Protein AF-A0A416V411-F1 (afdb_monomer_lite)

Foldseek 3Di:
DDPVVVVVVVVVVVVVVVVVVVVVVVVVVVVVVVVVVVVVVVVVVVVVVVVVVVVVVVVVVVVVVVVVVVVVVVVVVVVVVVVVVVLVVVLVVLLVQQLVLLVVCVVPVDPPPPSNLVSLVVNLVSLVVVCVPCVVPPLSVLSNVLNVVLVVLVVVPPDDDVSVVVNVVSSVSNNVSSVVVVVVVDDPPPPPPDDD

pLDDT: mean 85.29, std 14.67, range [40.41, 98.38]

Secondary structure (DSSP, 8-state):
--HHHHHHHHHHHHHHHHHHHHHHHHHHHHHHHHHHHHHHHHHHHHHHHHHHHHHHHHHHHHHHHHHHHHHHHHHHHHHHHHHHHHHHHHHHHHHHHHHHHHHHHTTS--TT-HHHHHHHHHHHHHHHHTHHHHTTSHHHHHHHHHHHHHHHHHHTTTS-HHHHHHHHHHHHHHHHHHHHHHHHHS----------

Radius of gyration: 48.82 Å; chains: 1; bounding box: 97×56×140 Å

Structure (mmCIF, N/CA/C/O backbone):
data_AF-A0A416V411-F1
#
_entry.id   AF-A0A416V411-F1
#
loop_
_atom_site.group_PDB
_atom_site.id
_atom_site.type_symbol
_atom_site.label_atom_id
_atom_site.label_alt_id
_atom_site.label_comp_id
_atom_site.label_asym_id
_atom_site.label_entity_id
_atom_site.label_seq_id
_atom_site.pdbx_PDB_ins_code
_atom_site.Cartn_x
_atom_site.Cartn_y
_atom_site.Cartn_z
_atom_site.occupancy
_atom_site.B_iso_or_equiv
_atom_site.auth_seq_id
_atom_site.auth_comp_id
_atom_site.auth_asym_id
_atom_site.auth_atom_id
_atom_site.pdbx_PDB_model_num
ATOM 1 N N . MET A 1 1 ? -63.549 -12.019 96.318 1.00 60.78 1 MET A N 1
ATOM 2 C CA . MET A 1 1 ? -63.082 -11.726 94.948 1.00 60.78 1 MET A CA 1
ATOM 3 C C . MET A 1 1 ? -63.704 -12.776 94.054 1.00 60.78 1 MET A C 1
ATOM 5 O O . MET A 1 1 ? -63.463 -13.953 94.299 1.00 60.78 1 MET A O 1
ATOM 9 N N . ASP A 1 2 ? -64.561 -12.372 93.119 1.00 81.19 2 ASP A N 1
ATOM 10 C CA . ASP A 1 2 ? -65.291 -13.309 92.263 1.00 81.19 2 ASP A CA 1
ATOM 11 C C . ASP A 1 2 ? -64.333 -13.990 91.281 1.00 81.19 2 ASP A C 1
ATOM 13 O O . ASP A 1 2 ? -63.505 -13.342 90.636 1.00 81.19 2 ASP A O 1
ATOM 17 N N . THR A 1 3 ? -64.430 -15.312 91.169 1.00 81.56 3 THR A N 1
ATOM 18 C CA . THR A 1 3 ? -63.568 -16.153 90.320 1.00 81.56 3 THR A CA 1
ATOM 19 C C . THR A 1 3 ? -63.603 -15.740 88.844 1.00 81.56 3 THR A C 1
ATOM 21 O O . THR A 1 3 ? -62.602 -15.858 88.141 1.00 81.56 3 THR A O 1
ATOM 24 N N . THR A 1 4 ? -64.722 -15.180 88.385 1.00 87.62 4 THR A N 1
ATOM 25 C CA . THR A 1 4 ? -64.918 -14.647 87.029 1.00 87.62 4 THR A CA 1
ATOM 26 C C . THR A 1 4 ? -64.076 -13.400 86.746 1.00 87.62 4 THR A C 1
ATOM 28 O O . THR A 1 4 ? -63.530 -13.264 85.651 1.00 87.62 4 THR A O 1
ATOM 31 N N . LEU A 1 5 ? -63.914 -12.514 87.734 1.00 87.88 5 LEU A N 1
ATOM 32 C CA . LEU A 1 5 ? -63.126 -11.281 87.624 1.00 87.88 5 LEU A CA 1
ATOM 33 C C . LEU A 1 5 ? -61.618 -11.581 87.631 1.00 87.88 5 LEU A C 1
ATOM 35 O O . LEU A 1 5 ? -60.836 -10.924 86.953 1.00 87.88 5 LEU A O 1
ATOM 39 N N . PHE A 1 6 ? -61.205 -12.630 88.345 1.00 87.25 6 PHE A N 1
ATOM 40 C CA . PHE A 1 6 ? -59.826 -13.118 88.302 1.00 87.25 6 PHE A CA 1
ATOM 41 C C . PHE A 1 6 ? -59.454 -13.708 86.930 1.00 87.25 6 PHE A C 1
ATOM 43 O O . PHE A 1 6 ? -58.407 -13.374 86.374 1.00 87.25 6 PHE A O 1
ATOM 50 N N . LEU A 1 7 ? -60.325 -14.545 86.348 1.00 88.62 7 LEU A N 1
ATOM 51 C CA . LEU A 1 7 ? -60.099 -15.131 85.020 1.00 88.62 7 LEU A CA 1
ATOM 52 C C . LEU A 1 7 ? -60.038 -14.077 83.904 1.00 88.62 7 LEU A C 1
ATOM 54 O O . LEU A 1 7 ? -59.232 -14.209 82.979 1.00 88.62 7 LEU A O 1
ATOM 58 N N . SER A 1 8 ? -60.863 -13.028 83.973 1.00 89.25 8 SER A N 1
ATOM 59 C CA . SER A 1 8 ? -60.863 -11.966 82.961 1.00 89.25 8 SER A CA 1
ATOM 60 C C . SER A 1 8 ? -59.558 -11.163 82.964 1.00 89.25 8 SER A C 1
ATOM 62 O O . SER A 1 8 ? -59.001 -10.918 81.894 1.00 89.25 8 SER A O 1
ATOM 64 N N . ILE A 1 9 ? -59.001 -10.841 84.138 1.00 90.75 9 ILE A N 1
ATOM 65 C CA . ILE A 1 9 ? -57.706 -10.147 84.260 1.00 90.75 9 ILE A CA 1
ATOM 66 C C . ILE A 1 9 ? -56.569 -10.975 83.648 1.00 90.75 9 ILE A C 1
ATOM 68 O O . ILE A 1 9 ? -55.752 -10.437 82.900 1.00 90.75 9 ILE A O 1
ATOM 72 N N . ILE A 1 10 ? -56.531 -12.286 83.909 1.00 91.19 10 ILE A N 1
ATOM 73 C CA . ILE A 1 10 ? -55.518 -13.185 83.330 1.00 91.19 10 ILE A CA 1
ATOM 74 C C . ILE A 1 10 ? -55.657 -13.248 81.808 1.00 91.19 10 ILE A C 1
ATOM 76 O O . ILE A 1 10 ? -54.662 -13.166 81.091 1.00 91.19 10 ILE A O 1
ATOM 80 N N . THR A 1 11 ? -56.887 -13.341 81.304 1.00 92.62 11 THR A N 1
ATOM 81 C CA . THR A 1 11 ? -57.154 -13.395 79.860 1.00 92.62 11 THR A CA 1
ATOM 82 C C . THR A 1 11 ? -56.683 -12.113 79.168 1.00 92.62 11 THR A C 1
ATOM 84 O O . THR A 1 11 ? -56.034 -12.173 78.122 1.00 92.62 11 THR A O 1
ATOM 87 N N . ILE A 1 12 ? -56.926 -10.952 79.785 1.00 92.31 12 ILE A N 1
ATOM 88 C CA . ILE A 1 12 ? -56.441 -9.659 79.290 1.00 92.31 12 ILE A CA 1
ATOM 89 C C . ILE A 1 12 ? -54.909 -9.610 79.320 1.00 92.31 12 ILE A C 1
ATOM 91 O O . ILE A 1 12 ? -54.306 -9.259 78.306 1.00 92.31 12 ILE A O 1
ATOM 95 N N . ALA A 1 13 ? -54.269 -10.019 80.419 1.00 92.69 13 ALA A N 1
ATOM 96 C CA . ALA A 1 13 ? -52.809 -10.049 80.521 1.00 92.69 13 ALA A CA 1
ATOM 97 C C . ALA A 1 13 ? -52.174 -10.924 79.425 1.00 92.69 13 ALA A C 1
ATOM 99 O O . ALA A 1 13 ? -51.280 -10.464 78.718 1.00 92.69 13 ALA A O 1
ATOM 100 N N . VAL A 1 14 ? -52.695 -12.137 79.208 1.00 93.38 14 VAL A N 1
ATOM 101 C CA . VAL A 1 14 ? -52.226 -13.050 78.150 1.00 93.38 14 VAL A CA 1
ATOM 102 C C . VAL A 1 14 ? -52.442 -12.453 76.758 1.00 93.38 14 VAL A C 1
ATOM 104 O O . VAL A 1 14 ? -51.552 -12.527 75.910 1.00 93.38 14 VAL A O 1
ATOM 107 N N . SER A 1 15 ? -53.596 -11.822 76.513 1.00 92.62 15 SER A N 1
ATOM 108 C CA . SER A 1 15 ? -53.891 -11.189 75.222 1.00 92.62 15 SER A CA 1
ATOM 109 C C . SER A 1 15 ? -52.949 -10.019 74.910 1.00 92.62 15 SER A C 1
ATOM 111 O O . SER A 1 15 ? -52.439 -9.931 73.793 1.00 92.62 15 SER A O 1
ATOM 113 N N . LEU A 1 16 ? -52.628 -9.184 75.905 1.00 93.50 16 LEU A N 1
ATOM 114 C CA . LEU A 1 16 ? -51.654 -8.099 75.777 1.00 93.50 16 LEU A CA 1
ATOM 115 C C . LEU A 1 16 ? -50.246 -8.639 75.518 1.00 93.50 16 LEU A C 1
ATOM 117 O O . LEU A 1 16 ? -49.577 -8.167 74.599 1.00 93.50 16 LEU A O 1
ATOM 121 N N . THR A 1 17 ? -49.801 -9.655 76.264 1.00 94.12 17 THR A N 1
ATOM 122 C CA . THR A 1 17 ? -48.491 -10.285 76.035 1.00 94.12 17 THR A CA 1
ATOM 123 C C . THR A 1 17 ? -48.386 -10.861 74.621 1.00 94.12 17 THR A C 1
ATOM 125 O O . THR A 1 17 ? -47.395 -10.604 73.935 1.00 94.12 17 THR A O 1
ATOM 128 N N . ASN A 1 18 ? -49.420 -11.557 74.139 1.00 93.25 18 ASN A N 1
ATOM 129 C CA . ASN A 1 18 ? -49.463 -12.073 72.767 1.00 93.25 18 ASN A CA 1
ATOM 130 C C . ASN A 1 18 ? -49.448 -10.951 71.721 1.00 93.25 18 ASN A C 1
ATOM 132 O O . ASN A 1 18 ? -48.744 -11.062 70.718 1.00 93.25 18 ASN A O 1
ATOM 136 N N . PHE A 1 19 ? -50.178 -9.858 71.953 1.00 94.38 19 PHE A N 1
ATOM 137 C CA . PHE A 1 19 ? -50.193 -8.709 71.049 1.00 94.38 19 PHE A CA 1
ATOM 138 C C . PHE A 1 19 ? -48.808 -8.062 70.920 1.00 94.38 19 PHE A C 1
ATOM 140 O O . PHE A 1 19 ? -48.313 -7.882 69.805 1.00 94.38 19 PHE A O 1
ATOM 147 N N . PHE A 1 20 ? -48.142 -7.769 72.042 1.00 93.88 20 PHE A N 1
ATOM 148 C CA . PHE A 1 20 ? -46.792 -7.195 72.026 1.00 93.88 20 PHE A CA 1
ATOM 149 C C . PHE A 1 20 ? -45.769 -8.138 71.389 1.00 93.88 20 PHE A C 1
ATOM 151 O O . PHE A 1 20 ? -44.901 -7.686 70.639 1.00 93.88 20 PHE A O 1
ATOM 158 N N . PHE A 1 21 ? -45.891 -9.445 71.628 1.00 93.69 21 PHE A N 1
ATOM 159 C CA . PHE A 1 21 ? -45.017 -10.443 71.018 1.00 93.69 21 PHE A CA 1
ATOM 160 C C . PHE A 1 21 ? -45.177 -10.495 69.491 1.00 93.69 21 PHE A C 1
ATOM 162 O O . PHE A 1 21 ? -44.185 -10.433 68.760 1.00 93.69 21 PHE A O 1
ATOM 169 N N . LEU A 1 22 ? -46.415 -10.521 68.988 1.00 94.25 22 LEU A N 1
ATOM 170 C CA . LEU A 1 22 ? -46.699 -10.490 67.549 1.00 94.25 22 LEU A CA 1
ATOM 171 C C . LEU A 1 22 ? -46.239 -9.180 66.900 1.00 94.25 22 LEU A C 1
ATOM 173 O O . LEU A 1 22 ? -45.648 -9.206 65.819 1.00 94.25 22 LEU A O 1
ATOM 177 N N . PHE A 1 23 ? -46.448 -8.044 67.568 1.00 93.19 23 PHE A N 1
ATOM 178 C CA . PHE A 1 23 ? -45.990 -6.743 67.081 1.00 93.19 23 PHE A CA 1
ATOM 179 C C . PHE A 1 23 ? -44.460 -6.680 66.967 1.00 93.19 23 PHE A C 1
ATOM 181 O O . PHE A 1 23 ? -43.927 -6.210 65.958 1.00 93.19 23 PHE A O 1
ATOM 188 N N . TYR A 1 24 ? -43.743 -7.212 67.961 1.00 93.94 24 TYR A N 1
ATOM 189 C CA . TYR A 1 24 ? -42.285 -7.309 67.930 1.00 93.94 24 TYR A CA 1
ATOM 190 C C . TYR A 1 24 ? -41.791 -8.187 66.769 1.00 93.94 24 TYR A C 1
ATOM 192 O O . TYR A 1 24 ? -40.894 -7.780 66.025 1.00 93.94 24 TYR A O 1
ATOM 200 N N . ILE A 1 25 ? -42.410 -9.356 66.556 1.00 93.94 25 ILE A N 1
ATOM 201 C CA . ILE A 1 25 ? -42.081 -10.240 65.426 1.00 93.94 25 ILE A CA 1
ATOM 202 C C . ILE A 1 25 ? -42.334 -9.536 64.090 1.00 93.94 25 ILE A C 1
ATOM 204 O O . ILE A 1 25 ? -41.476 -9.587 63.207 1.00 93.94 25 ILE A O 1
ATOM 208 N N . ALA A 1 26 ? -43.467 -8.846 63.941 1.00 93.12 26 ALA A N 1
ATOM 209 C CA . ALA A 1 26 ? -43.805 -8.122 62.717 1.00 93.12 26 ALA A CA 1
ATOM 210 C C . ALA A 1 26 ? -42.772 -7.028 62.397 1.00 93.12 26 ALA A C 1
ATOM 212 O O . ALA A 1 26 ? -42.298 -6.935 61.262 1.00 93.12 26 ALA A O 1
ATOM 213 N N . LYS A 1 27 ? -42.352 -6.248 63.403 1.00 93.75 27 LYS A N 1
ATOM 214 C CA . LYS A 1 27 ? -41.303 -5.226 63.247 1.00 93.75 27 LYS A CA 1
ATOM 215 C C . LYS A 1 27 ? -39.953 -5.833 62.878 1.00 93.75 27 LYS A C 1
ATOM 217 O O . 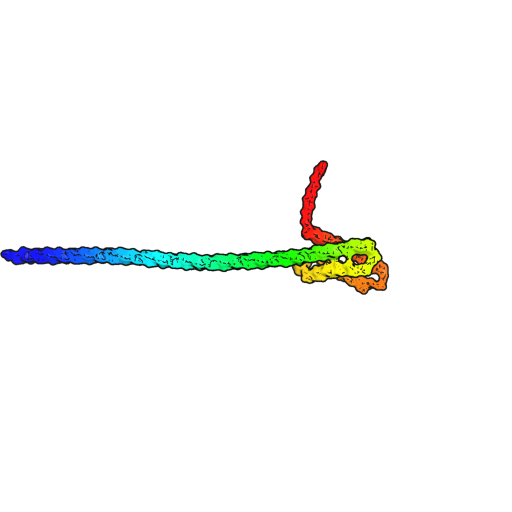LYS A 1 27 ? -39.297 -5.341 61.961 1.00 93.75 27 LYS A O 1
ATOM 222 N N . LYS A 1 28 ? -39.556 -6.927 63.536 1.00 93.94 28 LYS A N 1
ATOM 223 C CA . LYS A 1 28 ? -38.307 -7.635 63.222 1.00 93.94 28 LYS A CA 1
ATOM 224 C C . LYS A 1 28 ? -38.321 -8.197 61.799 1.00 93.94 28 LYS A C 1
ATOM 226 O O . LYS A 1 28 ? -37.325 -8.063 61.095 1.00 93.94 28 LYS A O 1
ATOM 231 N N . LYS A 1 29 ? -39.445 -8.774 61.358 1.00 93.19 29 LYS A N 1
ATOM 232 C CA . LYS A 1 29 ? -39.615 -9.283 59.990 1.00 93.19 29 LYS A CA 1
ATOM 233 C C . LYS A 1 29 ? -39.457 -8.167 58.955 1.00 93.19 29 LYS A C 1
ATOM 235 O O . LYS A 1 29 ? -38.670 -8.329 58.031 1.00 93.19 2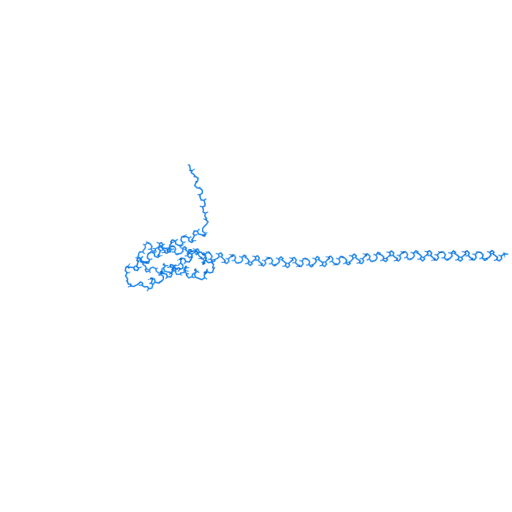9 LYS A O 1
ATOM 240 N N . SER A 1 30 ? -40.136 -7.034 59.150 1.00 94.00 30 SER A N 1
ATOM 241 C CA . SER A 1 30 ? -40.038 -5.875 58.250 1.00 94.00 30 SER A CA 1
ATOM 242 C C . SER A 1 30 ? -38.604 -5.356 58.126 1.00 94.00 30 SER A C 1
ATOM 244 O O . SER A 1 30 ? -38.142 -5.095 57.022 1.00 94.00 30 SER A O 1
ATOM 246 N N . TYR A 1 31 ? -37.879 -5.249 59.244 1.00 94.19 31 TYR A N 1
ATOM 247 C CA . TYR A 1 31 ? -36.486 -4.799 59.236 1.00 94.19 31 TYR A CA 1
ATOM 248 C C . TYR A 1 31 ? -35.558 -5.775 58.500 1.00 94.19 31 TYR A C 1
ATOM 250 O O . TYR A 1 31 ? -34.704 -5.353 57.725 1.00 94.19 31 TYR A O 1
ATOM 258 N N . VAL A 1 32 ? -35.718 -7.085 58.728 1.00 94.69 32 VAL A N 1
ATOM 259 C CA . VAL A 1 32 ? -34.920 -8.110 58.035 1.00 94.69 32 VAL A CA 1
ATOM 260 C C . VAL A 1 32 ? -35.205 -8.101 56.534 1.00 94.69 32 VAL A C 1
ATOM 262 O O . VAL A 1 32 ? -34.270 -8.219 55.748 1.00 94.69 32 VAL A O 1
ATOM 265 N N . GLU A 1 33 ? -36.463 -7.916 56.131 1.00 95.50 33 GLU A N 1
ATOM 266 C CA . GLU A 1 33 ? -36.846 -7.819 54.720 1.00 95.50 33 GLU A CA 1
ATOM 267 C C . GLU A 1 33 ? -36.222 -6.592 54.041 1.00 95.50 33 GLU A C 1
ATOM 269 O O . GLU A 1 33 ? -35.619 -6.715 52.978 1.00 95.50 33 GLU A O 1
ATOM 274 N N . GLU A 1 34 ? -36.311 -5.416 54.665 1.00 95.19 34 GLU A N 1
ATOM 275 C CA . GLU A 1 34 ? -35.725 -4.181 54.134 1.00 95.19 34 GLU A CA 1
ATOM 276 C C . GLU A 1 34 ? -34.192 -4.249 54.086 1.00 95.19 34 GLU A C 1
ATOM 278 O O . GLU A 1 34 ? -33.577 -3.884 53.084 1.00 95.19 34 GLU A O 1
ATOM 283 N N . LYS A 1 35 ? -33.564 -4.811 55.125 1.00 94.88 35 LYS A N 1
ATOM 284 C CA . LYS A 1 35 ? -32.120 -5.073 55.140 1.00 94.88 35 LYS A CA 1
ATOM 285 C C . LYS A 1 35 ? -31.708 -6.043 54.030 1.00 94.88 35 LYS A C 1
ATOM 287 O O . LYS A 1 35 ? -30.683 -5.814 53.396 1.00 94.88 35 LYS A O 1
ATOM 292 N N . GLY A 1 36 ? -32.495 -7.094 53.791 1.00 94.81 36 GLY A N 1
ATOM 293 C CA . GLY A 1 36 ? -32.264 -8.051 52.707 1.00 94.81 36 GLY A CA 1
ATOM 294 C C . GLY A 1 36 ? -32.342 -7.394 51.330 1.00 94.81 36 GLY A C 1
ATOM 295 O O . GLY A 1 36 ? -31.444 -7.588 50.519 1.00 94.81 36 GLY A O 1
ATOM 296 N N . LYS A 1 37 ? -33.354 -6.546 51.096 1.00 95.75 37 LYS A N 1
ATOM 297 C CA . LYS A 1 37 ? -33.490 -5.769 49.851 1.00 95.75 37 LYS A CA 1
ATOM 298 C C . LYS A 1 37 ? -32.296 -4.843 49.626 1.00 95.75 37 LYS A C 1
ATOM 300 O O . LYS A 1 37 ? -31.730 -4.841 48.544 1.00 95.75 37 LYS A O 1
ATOM 305 N N . ASN A 1 38 ? -31.879 -4.097 50.648 1.00 95.81 38 ASN A N 1
ATOM 306 C CA . ASN A 1 38 ? -30.739 -3.183 50.533 1.00 95.81 38 ASN A CA 1
ATOM 307 C C . ASN A 1 38 ? -29.417 -3.917 50.279 1.00 95.81 38 ASN A C 1
ATOM 309 O O . ASN A 1 38 ? -28.560 -3.396 49.568 1.00 95.81 38 ASN A O 1
ATOM 313 N N . LEU A 1 39 ? -29.249 -5.112 50.856 1.00 96.31 39 LEU A N 1
ATOM 314 C CA . LEU A 1 39 ? -28.075 -5.941 50.607 1.00 96.31 39 LEU A CA 1
ATOM 315 C C . LEU A 1 39 ? -28.055 -6.450 49.162 1.00 96.31 39 LEU A C 1
ATOM 317 O O . LEU A 1 39 ? -27.057 -6.235 48.485 1.00 96.31 39 LEU A O 1
ATOM 321 N N . ALA A 1 40 ? -29.170 -7.010 48.679 1.00 94.56 40 ALA A N 1
ATOM 322 C CA . ALA A 1 40 ?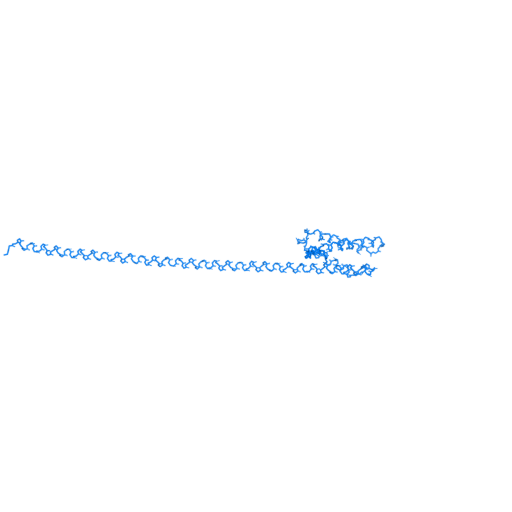 -29.298 -7.469 47.296 1.00 94.56 40 ALA A CA 1
ATOM 323 C C . ALA A 1 40 ? -29.030 -6.335 46.292 1.00 94.56 40 ALA A C 1
ATOM 325 O O . ALA A 1 40 ? -28.221 -6.491 45.389 1.00 94.56 40 ALA A O 1
ATOM 326 N N . THR A 1 41 ? -29.602 -5.145 46.513 1.00 95.69 41 THR A N 1
ATOM 327 C CA . THR A 1 41 ? -29.331 -3.971 45.665 1.00 95.69 41 THR A CA 1
ATOM 328 C C . THR A 1 41 ? -27.851 -3.581 45.662 1.00 95.69 41 THR A C 1
ATOM 330 O O . THR A 1 41 ? -27.324 -3.158 44.637 1.00 95.69 41 THR A O 1
ATOM 333 N N . LYS A 1 42 ? -27.163 -3.681 46.807 1.00 96.62 42 LYS A N 1
ATOM 334 C CA . LYS A 1 42 ? -25.734 -3.357 46.891 1.00 96.62 42 LYS A CA 1
ATOM 335 C C . LYS A 1 42 ? -24.889 -4.362 46.104 1.00 96.62 42 LYS A C 1
ATOM 337 O O . LYS A 1 42 ? -23.979 -3.935 45.401 1.00 96.62 42 LYS A O 1
ATOM 342 N N . GLU A 1 43 ? -25.206 -5.649 46.219 1.00 96.06 43 GLU A N 1
ATOM 343 C CA . GLU A 1 43 ? -24.564 -6.726 45.457 1.00 96.06 43 GLU A CA 1
ATOM 344 C C . GLU A 1 43 ? -24.810 -6.548 43.949 1.00 96.06 43 GLU A C 1
ATOM 346 O O . GLU A 1 43 ? -23.857 -6.550 43.176 1.00 96.06 43 GLU A O 1
ATOM 351 N N . ASP A 1 44 ? -26.045 -6.243 43.535 1.00 97.62 44 ASP A N 1
ATOM 352 C CA . ASP A 1 44 ? -26.380 -5.961 42.131 1.00 97.62 44 ASP A CA 1
ATOM 353 C C . ASP A 1 44 ? -25.574 -4.777 41.567 1.00 97.62 44 ASP A C 1
ATOM 355 O O . ASP A 1 44 ? -25.077 -4.829 40.440 1.00 97.62 44 ASP A O 1
ATOM 359 N N . ILE A 1 45 ? -25.422 -3.692 42.338 1.00 97.31 45 ILE A N 1
ATOM 360 C CA . ILE A 1 45 ? -24.626 -2.523 41.930 1.00 97.31 45 ILE A CA 1
ATOM 361 C C . ILE A 1 45 ? -23.150 -2.895 41.775 1.00 97.31 45 ILE A C 1
ATOM 363 O O . ILE A 1 45 ? -22.504 -2.449 40.822 1.00 97.31 45 ILE A O 1
ATOM 367 N N . GLU A 1 46 ? -22.605 -3.684 42.699 1.00 97.38 46 GLU A N 1
ATOM 368 C CA . GLU A 1 46 ? -21.221 -4.149 42.636 1.00 97.38 46 GLU A CA 1
ATOM 369 C C . GLU A 1 46 ? -20.993 -5.018 41.392 1.00 97.38 46 GLU A C 1
ATOM 371 O O . GLU A 1 46 ? -20.093 -4.725 40.601 1.00 97.38 46 GLU A O 1
ATOM 376 N N . ASP A 1 47 ? -21.871 -5.989 41.146 1.00 97.50 47 ASP A N 1
ATOM 377 C CA . ASP A 1 47 ? -21.830 -6.871 39.977 1.00 97.50 47 ASP A CA 1
ATOM 378 C C . ASP A 1 47 ? -21.925 -6.097 38.658 1.00 97.50 47 ASP A C 1
ATOM 380 O O . ASP A 1 47 ? -21.168 -6.346 37.712 1.00 97.50 47 ASP A O 1
ATOM 384 N N . ILE A 1 48 ? -22.853 -5.139 38.565 1.00 97.62 48 ILE A N 1
ATOM 385 C CA . ILE A 1 48 ? -22.995 -4.278 37.384 1.00 97.62 48 ILE A CA 1
ATOM 386 C C . ILE A 1 48 ? -21.725 -3.449 37.180 1.00 97.62 48 ILE A C 1
ATOM 388 O O . ILE A 1 48 ? -21.240 -3.340 36.052 1.00 97.62 48 ILE A O 1
ATOM 392 N N . THR A 1 49 ? -21.162 -2.894 38.252 1.00 98.00 49 THR A N 1
ATOM 393 C CA . THR A 1 49 ? -19.937 -2.087 38.183 1.00 98.00 49 THR A CA 1
ATOM 394 C C . THR A 1 49 ? -18.764 -2.921 37.679 1.00 98.00 49 THR A C 1
ATOM 396 O O . THR A 1 49 ? -18.070 -2.500 36.754 1.00 98.00 49 THR A O 1
ATOM 399 N N . GLN A 1 50 ? -18.582 -4.135 38.203 1.00 97.75 50 GLN A N 1
ATOM 400 C CA . GLN A 1 50 ? -17.533 -5.050 37.746 1.00 97.75 50 GLN A CA 1
ATOM 401 C C . GLN A 1 50 ? -17.696 -5.414 36.264 1.00 97.75 50 GLN A C 1
ATOM 403 O O . GLN A 1 50 ? -16.721 -5.402 35.511 1.00 97.75 50 GLN A O 1
ATOM 408 N N . LYS A 1 51 ? -18.930 -5.672 35.809 1.00 98.06 51 LYS A N 1
ATOM 409 C CA . LYS A 1 51 ? -19.218 -5.930 34.387 1.00 98.06 51 LYS A CA 1
ATOM 410 C C . LYS A 1 51 ? -18.880 -4.726 33.510 1.00 98.06 51 LYS A C 1
ATOM 412 O O . LYS A 1 51 ? -18.294 -4.904 32.445 1.00 98.06 51 LYS A O 1
ATOM 417 N N . ILE A 1 52 ? -19.212 -3.510 33.945 1.00 97.88 52 ILE A N 1
ATOM 418 C CA . ILE A 1 52 ? -18.888 -2.280 33.208 1.00 97.88 52 ILE A CA 1
ATOM 419 C C . ILE A 1 52 ? -17.374 -2.103 33.089 1.00 97.88 52 ILE A C 1
ATOM 421 O O . ILE A 1 52 ? -16.886 -1.828 31.994 1.00 97.88 52 ILE A O 1
ATOM 425 N N . GLU A 1 53 ? -16.629 -2.274 34.180 1.00 97.69 53 GLU A N 1
ATOM 426 C CA . GLU A 1 53 ? -15.169 -2.149 34.150 1.00 97.69 53 GLU A CA 1
ATOM 427 C C . GLU A 1 53 ? -14.527 -3.223 33.267 1.00 97.69 53 GLU A C 1
ATOM 429 O O . GLU A 1 53 ? -13.669 -2.905 32.446 1.00 97.69 53 GLU A O 1
ATOM 434 N N . SER A 1 54 ? -15.026 -4.461 33.314 1.00 97.75 54 SER A N 1
ATOM 435 C CA . SER A 1 54 ? -14.586 -5.528 32.408 1.00 97.75 54 SER A CA 1
ATOM 436 C C . SER A 1 54 ? -14.833 -5.185 30.932 1.00 97.75 54 SER A C 1
ATOM 438 O O . SER A 1 54 ? -13.951 -5.371 30.089 1.00 97.75 54 SER A O 1
ATOM 440 N N . VAL A 1 55 ? -16.005 -4.629 30.600 1.00 97.88 55 VAL A N 1
ATOM 441 C CA . VAL A 1 55 ? -16.315 -4.187 29.231 1.00 97.88 55 VAL A CA 1
ATOM 442 C C . VAL A 1 55 ? -15.400 -3.040 28.806 1.00 97.88 55 VAL A C 1
ATOM 444 O O . VAL A 1 55 ? -14.890 -3.065 27.686 1.00 97.88 55 VAL A O 1
ATOM 447 N N . LYS A 1 56 ? -15.148 -2.057 29.680 1.00 97.81 56 LYS A N 1
ATOM 448 C CA . LYS A 1 56 ? -14.220 -0.949 29.399 1.00 97.81 56 LYS A CA 1
ATOM 449 C C . LYS A 1 56 ? -12.804 -1.450 29.150 1.00 97.81 56 LYS A C 1
ATOM 451 O O . LYS A 1 56 ? -12.169 -1.008 28.197 1.00 97.81 56 LYS A O 1
ATOM 456 N N . GLU A 1 57 ? -12.316 -2.372 29.972 1.00 97.81 57 GLU A N 1
ATOM 457 C CA . GLU A 1 57 ? -10.988 -2.962 29.813 1.00 97.81 57 GLU A CA 1
ATOM 458 C C . GLU A 1 57 ? -10.882 -3.723 28.487 1.00 97.81 57 GLU A C 1
ATOM 460 O O . GLU A 1 57 ? -9.958 -3.488 27.704 1.00 97.81 57 GLU A O 1
ATOM 465 N N . SER A 1 58 ? -11.870 -4.568 28.180 1.00 97.31 58 SER A N 1
ATOM 466 C CA . SER A 1 58 ? -11.932 -5.307 26.915 1.00 97.31 58 SER A CA 1
ATOM 467 C C . SER A 1 58 ? -12.000 -4.374 25.704 1.00 97.31 58 SER A C 1
ATOM 469 O O . SER A 1 58 ? -11.327 -4.606 24.695 1.00 97.31 58 SER A O 1
ATOM 471 N N . TYR A 1 59 ? -12.795 -3.307 25.794 1.00 98.00 59 TYR A N 1
ATOM 472 C CA . TYR A 1 59 ? -12.913 -2.299 24.746 1.00 98.00 59 TYR A CA 1
ATOM 473 C C . TYR A 1 59 ? -11.591 -1.560 24.537 1.00 98.00 59 TYR A C 1
ATOM 475 O O . TYR A 1 59 ? -11.104 -1.497 23.411 1.00 98.00 59 TYR A O 1
ATOM 483 N N . ASN A 1 60 ? -10.967 -1.072 25.612 1.00 97.75 60 ASN A N 1
ATOM 484 C CA . ASN A 1 60 ? -9.684 -0.376 25.541 1.00 97.75 60 ASN A CA 1
ATOM 485 C C . ASN A 1 60 ? -8.592 -1.276 24.962 1.00 97.75 60 ASN A C 1
ATOM 487 O O . ASN A 1 60 ? -7.856 -0.850 24.077 1.00 97.75 60 ASN A O 1
ATOM 491 N N . LYS A 1 61 ? -8.526 -2.542 25.383 1.00 97.94 61 LYS A N 1
ATOM 492 C CA . LYS A 1 61 ? -7.582 -3.516 24.823 1.00 97.94 61 LYS A CA 1
ATOM 493 C C . LYS A 1 61 ? -7.802 -3.723 23.325 1.00 97.94 61 LYS A C 1
ATOM 495 O O . LYS A 1 61 ? -6.842 -3.714 22.559 1.00 97.94 61 LYS A O 1
ATOM 500 N N . SER A 1 62 ? -9.055 -3.882 22.905 1.00 97.69 62 SER A N 1
ATOM 501 C CA . SER A 1 62 ? -9.406 -4.057 21.489 1.00 97.69 62 SER A CA 1
ATOM 502 C C . SER A 1 62 ? -9.066 -2.815 20.665 1.00 97.69 62 SER A C 1
ATOM 504 O O . SER A 1 62 ? -8.536 -2.929 19.562 1.00 97.69 62 SER A O 1
ATOM 506 N N . LEU A 1 63 ? -9.315 -1.628 21.221 1.00 98.12 63 LEU A N 1
ATOM 507 C CA . LEU A 1 63 ? -8.998 -0.351 20.597 1.00 98.12 63 LEU A CA 1
ATOM 508 C C . LEU A 1 63 ? -7.488 -0.173 20.411 1.00 98.12 63 LEU A C 1
ATOM 510 O O . LEU A 1 63 ? -7.057 0.215 19.330 1.00 98.12 63 LEU A O 1
ATOM 514 N N . GLU A 1 64 ? -6.683 -0.471 21.431 1.00 98.00 64 GLU A N 1
ATOM 515 C CA . GLU A 1 64 ? -5.222 -0.383 21.333 1.00 98.00 64 GLU A CA 1
ATOM 516 C C . GLU A 1 64 ? -4.662 -1.379 20.312 1.00 98.00 64 GLU A C 1
ATOM 518 O O . GLU A 1 64 ? -3.853 -0.995 19.470 1.00 98.00 64 GLU A O 1
ATOM 523 N N . ILE A 1 65 ? -5.154 -2.624 20.290 1.00 98.12 65 ILE A N 1
ATOM 524 C CA . ILE A 1 65 ? -4.777 -3.607 19.259 1.00 98.12 65 ILE A CA 1
ATOM 525 C C . ILE A 1 65 ? -5.102 -3.076 17.858 1.00 98.12 65 ILE A C 1
ATOM 527 O O . ILE A 1 65 ? -4.273 -3.167 16.954 1.00 98.12 65 ILE A O 1
ATOM 531 N N . HIS A 1 66 ? -6.289 -2.494 17.675 1.00 98.06 66 HIS A N 1
ATOM 532 C CA . HIS A 1 66 ? -6.696 -1.956 16.382 1.00 98.06 66 HIS A CA 1
ATOM 533 C C . HIS A 1 66 ? -5.845 -0.750 15.954 1.00 98.06 66 HIS A C 1
ATOM 535 O O . HIS A 1 66 ? -5.425 -0.681 14.802 1.00 98.06 66 HIS A O 1
ATOM 541 N N . LYS A 1 67 ? -5.523 0.166 16.879 1.00 98.25 67 LYS A N 1
ATOM 542 C CA . LYS A 1 67 ? -4.622 1.303 16.616 1.00 98.25 67 LYS A CA 1
ATOM 543 C C . LYS A 1 67 ? -3.237 0.843 16.169 1.00 98.25 67 LYS A C 1
ATOM 545 O O . LYS A 1 67 ? -2.711 1.385 15.202 1.00 98.25 67 LYS A O 1
ATOM 550 N N . ILE A 1 68 ? -2.666 -0.153 16.848 1.00 98.19 68 ILE A N 1
ATOM 551 C CA . ILE A 1 68 ? -1.367 -0.735 16.479 1.00 98.19 68 ILE A CA 1
ATOM 552 C C . ILE A 1 68 ? -1.463 -1.368 15.085 1.00 98.19 68 ILE A C 1
ATOM 554 O O . ILE A 1 68 ? -0.593 -1.128 14.252 1.00 98.19 68 ILE A O 1
ATOM 558 N N . GLY A 1 69 ? -2.536 -2.114 14.799 1.00 98.19 69 GLY A N 1
ATOM 559 C CA . GLY A 1 69 ? -2.777 -2.683 13.469 1.00 98.19 69 GLY A CA 1
ATOM 560 C C . GLY A 1 69 ? -2.767 -1.621 12.366 1.00 98.19 69 GLY A C 1
ATOM 561 O O . GLY A 1 69 ? -2.015 -1.744 11.402 1.00 98.19 69 GLY A O 1
ATOM 562 N N . LEU A 1 70 ? -3.511 -0.528 12.557 1.00 98.38 70 LEU A N 1
ATOM 563 C CA . LEU A 1 70 ? -3.544 0.594 11.612 1.00 98.38 70 LEU A CA 1
ATOM 564 C C . LEU A 1 70 ? -2.179 1.275 11.443 1.00 98.38 70 LEU A C 1
ATOM 566 O O . LEU A 1 70 ? -1.830 1.676 10.335 1.00 98.38 70 LEU A O 1
ATOM 570 N N . GLN A 1 71 ? -1.395 1.414 12.516 1.00 98.00 71 GLN A N 1
ATOM 571 C CA . GLN A 1 71 ? -0.042 1.974 12.431 1.00 98.00 71 GLN A CA 1
ATOM 572 C C . GLN A 1 71 ? 0.882 1.092 11.589 1.00 98.00 71 GLN A C 1
ATOM 574 O O . GLN A 1 71 ? 1.597 1.610 10.733 1.00 98.00 71 GLN A O 1
ATOM 579 N N . ILE A 1 72 ? 0.823 -0.228 11.776 1.00 97.94 72 ILE A N 1
ATOM 580 C CA . ILE A 1 72 ? 1.603 -1.186 10.985 1.00 97.94 72 ILE A CA 1
ATOM 581 C C . ILE A 1 72 ? 1.214 -1.099 9.506 1.00 97.94 72 ILE A C 1
ATOM 583 O O . ILE A 1 72 ? 2.090 -0.979 8.650 1.00 97.94 72 ILE A O 1
ATOM 587 N N . GLU A 1 73 ? -0.084 -1.118 9.193 1.00 97.88 73 GLU A N 1
ATOM 588 C CA . GLU A 1 73 ? -0.575 -0.999 7.813 1.00 97.88 73 GLU A CA 1
ATOM 589 C C . GLU A 1 73 ? -0.136 0.322 7.165 1.00 97.88 73 GLU A C 1
ATOM 591 O O . GLU A 1 73 ? 0.313 0.345 6.016 1.00 97.88 73 GLU A O 1
ATOM 596 N N . PHE A 1 74 ? -0.198 1.427 7.913 1.00 97.25 74 PHE A N 1
ATOM 597 C CA . PHE A 1 74 ? 0.248 2.735 7.442 1.00 97.25 74 PHE A CA 1
ATOM 598 C C . PHE A 1 74 ? 1.755 2.772 7.157 1.00 97.25 74 PHE A C 1
ATOM 600 O O . PHE A 1 74 ? 2.178 3.282 6.116 1.00 97.25 74 PHE A O 1
ATOM 607 N N . GLU A 1 75 ? 2.581 2.221 8.048 1.00 97.56 75 GLU A N 1
ATOM 608 C CA . GLU A 1 75 ? 4.031 2.143 7.847 1.00 97.56 75 GLU A CA 1
ATOM 609 C C . GLU A 1 75 ? 4.398 1.254 6.657 1.00 97.56 75 GLU A C 1
ATOM 611 O O . GLU A 1 75 ? 5.262 1.628 5.860 1.00 97.56 75 GLU A O 1
ATOM 616 N N . GLN A 1 76 ? 3.704 0.129 6.477 1.00 97.31 76 GLN A N 1
ATOM 617 C CA . GLN A 1 76 ? 3.866 -0.738 5.309 1.00 97.31 76 GLN A CA 1
ATOM 618 C C . GLN A 1 76 ? 3.511 -0.008 4.013 1.00 97.31 76 GLN A C 1
ATOM 620 O O . GLN A 1 76 ? 4.292 -0.034 3.060 1.00 97.31 76 GLN A O 1
ATOM 625 N N . ALA A 1 77 ? 2.374 0.693 3.975 1.00 97.00 77 ALA A N 1
ATOM 626 C CA . ALA A 1 77 ? 1.968 1.486 2.818 1.00 97.00 77 ALA A CA 1
ATOM 627 C C . ALA A 1 77 ? 2.994 2.581 2.496 1.00 97.00 77 ALA A C 1
ATOM 629 O O . ALA A 1 77 ? 3.414 2.729 1.346 1.00 97.00 77 ALA A O 1
ATOM 630 N N . ARG A 1 78 ? 3.467 3.307 3.515 1.00 97.19 78 ARG A N 1
ATOM 631 C CA . ARG A 1 78 ? 4.505 4.335 3.366 1.00 97.19 78 ARG A CA 1
ATOM 632 C C . ARG A 1 78 ? 5.812 3.751 2.837 1.00 97.19 78 ARG A C 1
ATOM 634 O O . ARG A 1 78 ? 6.433 4.343 1.953 1.00 97.19 78 ARG A O 1
ATOM 641 N N . TYR A 1 79 ? 6.222 2.596 3.354 1.00 97.19 79 TYR A N 1
ATOM 642 C CA . TYR A 1 79 ? 7.408 1.890 2.889 1.00 97.19 79 TYR A CA 1
ATOM 643 C C . TYR A 1 79 ? 7.273 1.482 1.418 1.00 97.19 79 TYR A C 1
ATOM 645 O O . TYR A 1 79 ? 8.161 1.797 0.624 1.00 97.19 79 TYR A O 1
ATOM 653 N N . MET A 1 80 ? 6.145 0.883 1.025 1.00 95.25 80 MET A N 1
ATOM 654 C CA . MET A 1 80 ? 5.874 0.516 -0.371 1.00 95.25 80 MET A CA 1
ATOM 655 C C . MET A 1 80 ? 5.922 1.728 -1.304 1.00 95.25 80 MET A C 1
ATOM 657 O O . MET A 1 80 ? 6.610 1.679 -2.321 1.00 95.25 80 MET A O 1
ATOM 661 N N . ILE A 1 81 ? 5.272 2.839 -0.939 1.00 94.12 81 ILE A N 1
ATOM 662 C CA . ILE A 1 81 ? 5.329 4.089 -1.715 1.00 94.12 81 ILE A CA 1
ATOM 663 C C . ILE A 1 81 ? 6.778 4.571 -1.851 1.00 94.12 81 ILE A C 1
ATOM 665 O O . ILE A 1 81 ? 7.205 4.931 -2.943 1.00 94.12 81 ILE A O 1
ATOM 669 N N . SER A 1 82 ? 7.567 4.529 -0.773 1.00 95.56 82 SER A N 1
ATOM 670 C CA . SER A 1 82 ? 8.970 4.954 -0.822 1.00 95.56 82 SER A CA 1
ATOM 671 C C . SER A 1 82 ? 9.835 4.084 -1.742 1.00 95.56 82 SER A C 1
ATOM 673 O O . SER A 1 82 ? 10.709 4.606 -2.431 1.00 95.56 82 SER A O 1
ATOM 675 N N . LEU A 1 83 ? 9.588 2.769 -1.790 1.00 94.25 83 LEU A N 1
ATOM 676 C CA . LEU A 1 83 ? 10.266 1.863 -2.719 1.00 94.25 83 LEU A CA 1
ATOM 677 C C . LEU A 1 83 ? 9.865 2.158 -4.163 1.00 94.25 83 LEU A C 1
ATOM 679 O O . LEU A 1 83 ? 10.731 2.267 -5.028 1.00 94.25 83 LEU A O 1
ATOM 683 N N . CYS A 1 84 ? 8.566 2.327 -4.410 1.00 92.31 84 CYS A N 1
ATOM 684 C CA . CYS A 1 84 ? 8.033 2.692 -5.715 1.00 92.31 84 CYS A CA 1
ATOM 685 C C . CYS A 1 84 ? 8.663 3.988 -6.236 1.00 92.31 84 CYS A C 1
ATOM 687 O O . CYS A 1 84 ? 9.152 3.999 -7.366 1.00 92.31 84 CYS A O 1
ATOM 689 N N . ASN A 1 85 ? 8.738 5.024 -5.398 1.00 91.62 85 ASN A N 1
ATOM 690 C CA . ASN A 1 85 ? 9.353 6.300 -5.757 1.00 91.62 85 ASN A CA 1
ATOM 691 C C . ASN A 1 85 ? 10.835 6.142 -6.106 1.00 91.62 85 ASN A C 1
ATOM 693 O O . ASN A 1 85 ? 11.263 6.672 -7.118 1.00 91.62 85 ASN A O 1
ATOM 697 N N . LYS A 1 86 ? 11.610 5.357 -5.345 1.00 94.94 86 LYS A N 1
ATOM 698 C CA . LYS A 1 86 ? 13.029 5.099 -5.666 1.00 94.94 86 LYS A CA 1
ATOM 699 C C . LYS A 1 86 ? 13.217 4.391 -7.007 1.00 94.94 86 LYS A C 1
ATOM 701 O O . LYS A 1 86 ? 14.169 4.667 -7.731 1.00 94.94 86 LYS A O 1
ATOM 706 N N . ILE A 1 87 ? 12.327 3.453 -7.334 1.00 94.06 87 ILE A N 1
ATOM 707 C CA . ILE A 1 87 ? 12.347 2.771 -8.633 1.00 94.06 87 ILE A CA 1
ATOM 708 C C . ILE A 1 87 ? 11.991 3.769 -9.749 1.00 94.06 87 ILE A C 1
ATOM 710 O O . ILE A 1 87 ? 12.644 3.757 -10.788 1.00 94.06 87 ILE A O 1
ATOM 714 N N . ASP A 1 88 ? 11.014 4.657 -9.535 1.00 92.44 88 ASP A N 1
ATOM 715 C CA . ASP A 1 88 ? 10.647 5.688 -10.519 1.00 92.44 88 ASP A CA 1
ATOM 716 C C . ASP A 1 88 ? 11.748 6.744 -10.693 1.00 92.44 88 ASP A C 1
ATOM 718 O O . ASP A 1 88 ? 12.067 7.110 -11.819 1.00 92.44 88 ASP A O 1
ATOM 722 N N . GLU A 1 89 ? 12.386 7.184 -9.606 1.00 92.75 89 GLU A N 1
ATOM 723 C CA . GLU A 1 89 ? 13.567 8.057 -9.635 1.00 92.75 89 GLU A CA 1
ATOM 724 C C . GLU A 1 89 ? 14.669 7.425 -10.486 1.00 92.75 89 GLU A C 1
ATOM 726 O O . GLU A 1 89 ? 15.195 8.064 -11.398 1.00 92.75 89 GLU A O 1
ATOM 731 N N . ARG A 1 90 ? 14.957 6.136 -10.263 1.00 95.19 90 ARG A N 1
ATOM 732 C CA . ARG A 1 90 ? 15.947 5.409 -11.059 1.00 95.19 90 ARG A CA 1
ATOM 733 C C . ARG A 1 90 ? 15.551 5.303 -12.532 1.00 95.19 90 ARG A C 1
ATOM 735 O O . ARG A 1 90 ? 16.417 5.425 -13.395 1.00 95.19 90 ARG A O 1
ATOM 742 N N . LEU A 1 91 ? 14.271 5.084 -12.834 1.00 94.38 91 LEU A N 1
ATOM 743 C CA . LEU A 1 91 ? 13.777 5.086 -14.211 1.00 94.38 91 LEU A CA 1
ATOM 744 C C . LEU A 1 91 ? 14.018 6.447 -14.876 1.00 94.38 91 LEU A C 1
ATOM 746 O O . LEU A 1 91 ? 14.545 6.494 -15.984 1.00 94.38 91 LEU A O 1
ATOM 750 N N . ILE A 1 92 ? 13.672 7.545 -14.200 1.00 92.06 92 ILE A N 1
ATOM 751 C CA . ILE A 1 92 ? 13.863 8.908 -14.715 1.00 92.06 92 ILE A CA 1
ATOM 752 C C . ILE A 1 92 ? 15.349 9.186 -14.957 1.00 92.06 92 ILE A C 1
ATOM 754 O O . ILE A 1 92 ? 15.706 9.693 -16.019 1.00 92.06 92 ILE A O 1
ATOM 758 N N . GLU A 1 93 ? 16.227 8.811 -14.023 1.00 91.75 93 GLU A N 1
ATOM 759 C CA . GLU A 1 93 ? 17.679 8.911 -14.212 1.00 91.75 93 GLU A CA 1
ATOM 760 C C . GLU A 1 93 ? 18.139 8.174 -15.474 1.00 91.75 93 GLU A C 1
ATOM 762 O O . GLU A 1 93 ? 18.882 8.741 -16.273 1.00 91.75 93 GLU A O 1
ATOM 767 N N . LEU A 1 94 ? 17.688 6.933 -15.676 1.00 92.56 94 LEU A N 1
ATOM 768 C CA . LEU A 1 94 ? 18.060 6.126 -16.841 1.00 92.56 94 LEU A CA 1
ATOM 769 C C . LEU A 1 94 ? 17.541 6.726 -18.153 1.00 92.56 94 LEU A C 1
ATOM 771 O O . LEU A 1 94 ? 18.284 6.770 -19.132 1.00 92.56 94 LEU A O 1
ATOM 775 N N . LEU A 1 95 ? 16.308 7.242 -18.170 1.00 91.50 95 LEU A N 1
ATOM 776 C CA . LEU A 1 95 ? 15.747 7.944 -19.330 1.00 91.50 95 LEU A CA 1
ATOM 777 C C . LEU A 1 95 ? 16.581 9.191 -19.677 1.00 91.50 95 LEU A C 1
ATOM 779 O O . LEU A 1 95 ? 16.926 9.396 -20.840 1.00 91.50 95 LEU A O 1
ATOM 783 N N . LEU A 1 96 ? 16.976 9.985 -18.674 1.00 88.19 96 LEU A N 1
ATOM 784 C CA . LEU A 1 96 ? 17.813 11.176 -18.863 1.00 88.19 96 LEU A CA 1
ATOM 785 C C . LEU A 1 96 ? 19.240 10.840 -19.312 1.00 88.19 96 LEU A C 1
ATOM 787 O O . LEU A 1 96 ? 19.803 11.555 -20.140 1.00 88.19 96 LEU A O 1
ATOM 791 N N . ILE A 1 97 ? 19.841 9.777 -18.770 1.00 86.62 97 ILE A N 1
ATOM 792 C CA . ILE A 1 97 ? 21.157 9.288 -19.210 1.00 86.62 97 ILE A CA 1
ATOM 793 C C . ILE A 1 97 ? 21.085 8.870 -20.680 1.00 86.62 97 ILE A C 1
ATOM 795 O O . ILE A 1 97 ? 21.956 9.257 -21.456 1.00 86.62 97 ILE A O 1
ATOM 799 N N . CYS A 1 98 ? 20.034 8.141 -21.062 1.00 86.31 98 CYS A N 1
ATOM 800 C CA . CYS A 1 98 ? 19.841 7.673 -22.429 1.00 86.31 98 CYS A CA 1
ATOM 801 C C . CYS A 1 98 ? 19.664 8.838 -23.418 1.00 86.31 98 CYS A C 1
ATOM 803 O O . CYS A 1 98 ? 20.317 8.847 -24.460 1.00 86.31 98 CYS A O 1
ATOM 805 N N . ILE A 1 99 ? 18.866 9.859 -23.077 1.00 84.69 99 ILE A N 1
ATOM 806 C CA . ILE A 1 99 ? 18.743 11.079 -23.899 1.00 84.69 99 ILE A CA 1
ATOM 807 C C . ILE A 1 99 ? 20.092 11.768 -24.062 1.00 84.69 99 ILE A C 1
ATOM 809 O O . ILE A 1 99 ? 20.512 12.028 -25.183 1.00 84.69 99 ILE A O 1
ATOM 813 N N . LYS A 1 100 ? 20.816 12.014 -22.965 1.00 82.81 100 LYS A N 1
ATOM 814 C CA . LYS A 1 100 ? 22.128 12.678 -23.034 1.00 82.81 100 LYS A CA 1
ATOM 815 C C . LYS A 1 100 ? 23.118 11.908 -23.901 1.00 82.81 100 LYS A C 1
ATOM 817 O O . LYS A 1 100 ? 23.943 12.519 -24.576 1.00 82.81 100 LYS A O 1
ATOM 822 N N . SER A 1 101 ? 23.057 10.576 -23.879 1.00 77.56 101 SER A N 1
ATOM 823 C CA . SER A 1 101 ? 23.898 9.766 -24.753 1.00 77.56 101 SER A CA 1
ATOM 824 C C . SER A 1 101 ? 23.488 9.849 -26.225 1.00 77.56 101 SER A C 1
ATOM 826 O O . SER A 1 101 ? 24.376 9.906 -27.069 1.00 77.56 101 SER A O 1
ATOM 828 N N . ILE A 1 102 ? 22.184 9.928 -26.528 1.00 76.75 102 ILE A N 1
ATOM 829 C CA . ILE A 1 102 ? 21.670 10.161 -27.891 1.00 76.75 102 ILE A CA 1
ATOM 830 C C . ILE A 1 102 ? 22.131 11.540 -28.401 1.00 76.75 102 ILE A C 1
ATOM 832 O O . ILE A 1 102 ? 22.687 11.657 -29.491 1.00 76.75 102 ILE A O 1
ATOM 836 N N . GLU A 1 103 ? 21.974 12.591 -27.591 1.00 71.56 103 GLU A N 1
ATOM 837 C CA . GLU A 1 103 ? 22.398 13.958 -27.930 1.00 71.56 103 GLU A CA 1
ATOM 838 C C . GLU A 1 103 ? 23.910 14.055 -28.196 1.00 71.56 103 GLU A C 1
ATOM 840 O O . GLU A 1 103 ? 24.339 14.773 -29.101 1.00 71.56 103 GLU A O 1
ATOM 845 N N . HIS A 1 104 ? 24.731 13.323 -27.434 1.00 64.38 104 HIS A N 1
ATOM 846 C CA . HIS A 1 104 ? 26.180 13.271 -27.646 1.00 64.38 104 HIS A CA 1
ATOM 847 C C . HIS A 1 104 ? 26.558 12.554 -28.956 1.00 64.38 104 HIS A C 1
ATOM 849 O O . HIS A 1 104 ? 27.455 13.017 -29.664 1.00 64.38 104 HIS A O 1
ATOM 855 N N . GLU A 1 105 ? 25.862 11.472 -29.316 1.00 60.34 105 GLU A N 1
ATOM 856 C CA . GLU A 1 105 ? 26.067 10.735 -30.575 1.00 60.34 105 GLU A CA 1
ATOM 857 C C . GLU A 1 105 ? 25.666 11.579 -31.802 1.00 60.34 105 GLU A C 1
ATOM 859 O O . GLU A 1 105 ? 26.367 11.598 -32.814 1.00 60.34 105 GLU A O 1
ATOM 864 N N . ASN A 1 106 ? 24.621 12.406 -31.686 1.00 59.88 106 ASN A N 1
ATOM 865 C CA . ASN A 1 106 ? 24.247 13.377 -32.723 1.00 59.88 106 ASN A CA 1
ATOM 866 C C . ASN A 1 106 ? 25.351 14.425 -33.010 1.00 59.88 106 ASN A C 1
ATOM 868 O O . ASN A 1 106 ? 25.367 15.026 -34.086 1.00 59.88 106 ASN A O 1
ATOM 872 N N . LEU A 1 107 ? 26.299 14.627 -32.082 1.00 54.50 107 LEU A N 1
ATOM 873 C CA . LEU A 1 107 ? 27.433 15.556 -32.210 1.00 54.50 107 LEU A CA 1
ATOM 874 C C . LEU A 1 107 ? 28.744 14.883 -32.662 1.00 54.50 107 LEU A C 1
ATOM 876 O O . LEU A 1 107 ? 29.665 15.581 -33.099 1.00 54.50 107 LEU A O 1
ATOM 880 N N . LYS A 1 108 ? 28.854 13.550 -32.587 1.00 54.50 108 LYS A N 1
ATOM 881 C CA . LYS A 1 108 ? 30.011 12.769 -33.052 1.00 54.50 108 LYS A CA 1
ATOM 882 C C . LYS A 1 108 ? 29.526 11.540 -33.812 1.00 54.50 108 LYS A C 1
ATOM 884 O O . LYS A 1 108 ? 29.038 10.591 -33.219 1.00 54.50 108 LYS A O 1
ATOM 889 N N . ILE A 1 109 ? 29.719 11.553 -35.130 1.00 49.84 109 ILE A N 1
ATOM 890 C CA . ILE A 1 109 ? 29.375 10.462 -36.055 1.00 49.84 109 ILE A CA 1
ATOM 891 C C . ILE A 1 109 ? 30.356 9.284 -35.868 1.00 49.84 109 ILE A C 1
ATOM 893 O O . ILE A 1 109 ? 31.119 8.963 -36.775 1.00 49.84 109 ILE A O 1
ATOM 897 N N . ASP A 1 110 ? 30.394 8.676 -34.685 1.00 53.97 110 ASP A N 1
ATOM 898 C CA . ASP A 1 110 ? 31.100 7.418 -34.441 1.00 53.97 110 ASP A CA 1
ATOM 899 C C . ASP A 1 110 ? 30.181 6.457 -33.661 1.00 53.97 110 ASP A C 1
ATOM 901 O O . ASP A 1 110 ? 30.037 6.606 -32.446 1.00 53.97 110 ASP A O 1
ATOM 905 N N . PRO A 1 111 ? 29.565 5.470 -34.343 1.00 53.44 111 PRO A N 1
ATOM 906 C CA . PRO A 1 111 ? 28.749 4.413 -33.730 1.00 53.44 111 PRO A CA 1
ATOM 907 C C . PRO A 1 111 ? 29.502 3.580 -32.674 1.00 53.44 111 PRO A C 1
ATOM 909 O O . PRO A 1 111 ? 28.901 2.829 -31.910 1.00 53.44 111 PRO A O 1
ATOM 912 N N . SER A 1 112 ? 30.831 3.724 -32.582 1.00 54.97 112 SER A N 1
ATOM 913 C CA . SER A 1 112 ? 31.664 3.084 -31.562 1.00 54.97 112 SER A CA 1
ATOM 914 C C . SER A 1 112 ? 31.549 3.721 -30.164 1.00 54.97 112 SER A C 1
ATOM 916 O O . SER A 1 112 ? 32.297 3.316 -29.259 1.00 54.97 112 SER A O 1
ATOM 918 N N . ASP A 1 113 ? 30.674 4.709 -29.934 1.00 59.31 113 ASP A N 1
ATOM 919 C CA . ASP A 1 113 ? 30.567 5.361 -28.625 1.00 59.31 113 ASP A CA 1
ATOM 920 C C . ASP A 1 113 ? 29.965 4.413 -27.570 1.00 59.31 113 ASP A C 1
ATOM 922 O O . ASP A 1 113 ? 28.758 4.290 -27.357 1.00 59.31 113 ASP A O 1
ATOM 926 N N . LYS A 1 114 ? 30.862 3.722 -26.862 1.00 62.03 114 LYS A N 1
ATOM 927 C CA . LYS A 1 114 ? 30.571 2.757 -25.793 1.00 62.03 114 LYS A CA 1
ATOM 928 C C . LYS A 1 114 ? 29.646 3.322 -24.706 1.00 62.03 114 LYS A C 1
ATOM 930 O O . LYS A 1 114 ? 29.005 2.549 -23.992 1.00 62.03 114 LYS A O 1
ATOM 935 N N . PHE A 1 115 ? 29.588 4.646 -24.552 1.00 60.66 115 PHE A N 1
ATOM 936 C CA . PHE A 1 115 ? 28.701 5.310 -23.599 1.00 60.66 115 PHE A CA 1
ATOM 937 C C . PHE A 1 115 ? 27.228 5.279 -24.029 1.00 60.66 115 PHE A C 1
ATOM 939 O O . PHE A 1 115 ? 26.369 5.108 -23.163 1.00 60.66 115 PHE A O 1
ATOM 946 N N . TYR A 1 116 ? 26.938 5.359 -25.330 1.00 69.62 116 TYR A N 1
ATOM 947 C CA . TYR A 1 116 ? 25.582 5.271 -25.877 1.00 69.62 116 TYR A CA 1
ATOM 948 C C . TYR A 1 116 ? 24.977 3.882 -25.689 1.00 69.62 116 TYR A C 1
ATOM 950 O O . TYR A 1 116 ? 23.954 3.724 -25.019 1.00 69.62 116 TYR A O 1
ATOM 958 N N . ILE A 1 117 ? 25.681 2.855 -26.171 1.00 73.56 117 ILE A N 1
ATOM 959 C CA . ILE A 1 117 ? 25.239 1.457 -26.065 1.00 73.56 117 ILE A CA 1
ATOM 960 C C . ILE A 1 117 ? 25.011 1.064 -24.603 1.00 73.56 117 ILE A C 1
ATOM 962 O O . ILE A 1 117 ? 24.075 0.331 -24.285 1.00 73.56 117 ILE A O 1
ATOM 966 N N . LYS A 1 118 ? 25.827 1.598 -23.688 1.00 78.31 118 LYS A N 1
ATOM 967 C CA . LYS A 1 118 ? 25.660 1.388 -22.250 1.00 78.31 118 LYS A CA 1
ATOM 968 C C . LYS A 1 118 ? 24.360 2.003 -21.714 1.00 78.31 118 LYS A C 1
ATOM 970 O O . LYS A 1 118 ? 23.657 1.324 -20.973 1.00 78.31 118 LYS A O 1
ATOM 975 N N . GLY A 1 119 ? 24.030 3.244 -22.078 1.00 81.94 119 GLY A N 1
ATOM 976 C CA . GLY A 1 119 ? 22.804 3.914 -21.622 1.00 81.94 119 GLY A CA 1
ATOM 977 C C . GLY A 1 119 ? 21.533 3.202 -22.090 1.00 81.94 119 GLY A C 1
ATOM 978 O O . GLY A 1 119 ? 20.643 2.926 -21.283 1.00 81.94 119 GLY A O 1
ATOM 979 N N . VAL A 1 120 ? 21.491 2.823 -23.371 1.00 85.31 120 VAL A N 1
ATOM 980 C CA . VAL A 1 120 ? 20.369 2.070 -23.957 1.00 85.31 120 VAL A CA 1
ATOM 981 C C . VAL A 1 120 ? 20.232 0.689 -23.307 1.00 85.31 120 VAL A C 1
ATOM 983 O O . VAL A 1 120 ? 19.124 0.283 -22.954 1.00 85.31 120 VAL A O 1
ATOM 986 N N . ALA A 1 121 ? 21.347 -0.019 -23.092 1.00 86.00 121 ALA A N 1
ATOM 987 C CA . ALA A 1 121 ? 21.334 -1.332 -22.450 1.00 86.00 121 ALA A CA 1
ATOM 988 C C . ALA A 1 121 ? 20.862 -1.274 -20.990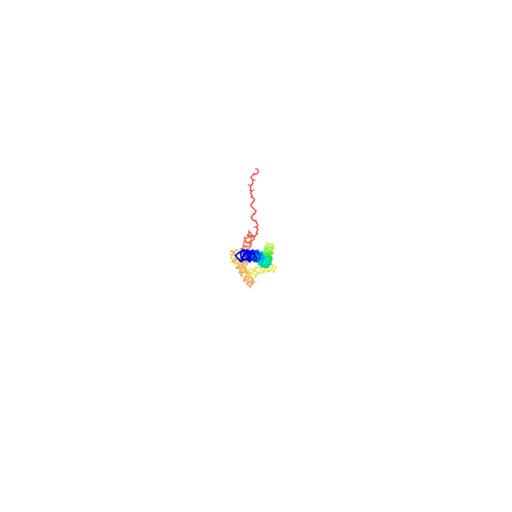 1.00 86.00 121 ALA A C 1
ATOM 990 O O . ALA A 1 121 ? 20.041 -2.093 -20.582 1.00 86.00 121 ALA A O 1
ATOM 991 N N . GLU A 1 122 ? 21.333 -0.298 -20.207 1.00 89.94 122 GLU A N 1
ATOM 992 C CA . GLU A 1 122 ? 20.905 -0.127 -18.812 1.00 89.94 122 GLU A CA 1
ATOM 993 C C . GLU A 1 122 ? 19.404 0.184 -18.705 1.00 89.94 122 GLU A C 1
ATOM 995 O O . GLU A 1 122 ? 18.723 -0.377 -17.844 1.00 89.94 122 GLU A O 1
ATOM 1000 N N . LEU A 1 123 ? 18.869 1.030 -19.593 1.00 93.62 123 LEU A N 1
ATOM 1001 C CA . LEU A 1 123 ? 17.438 1.342 -19.638 1.00 93.62 123 LEU A CA 1
ATOM 1002 C C . LEU A 1 123 ? 16.596 0.128 -20.065 1.00 93.62 123 LEU A C 1
ATOM 1004 O O . LEU A 1 123 ? 15.581 -0.172 -19.430 1.00 93.62 123 LEU A O 1
ATOM 1008 N N . GLY A 1 124 ? 17.019 -0.585 -21.111 1.00 92.81 124 GLY A N 1
ATOM 1009 C CA . GLY A 1 124 ? 16.329 -1.772 -21.619 1.00 92.81 124 GLY A CA 1
ATOM 1010 C C . GLY A 1 124 ? 16.240 -2.890 -20.579 1.00 92.81 124 GLY A C 1
ATOM 1011 O O . GLY A 1 124 ? 15.150 -3.399 -20.302 1.00 92.81 124 GLY A O 1
ATOM 1012 N N . GLU A 1 125 ? 17.360 -3.222 -19.935 1.00 93.56 125 GLU A N 1
ATOM 1013 C CA . GLU A 1 125 ? 17.414 -4.246 -18.883 1.00 93.56 125 GLU A CA 1
ATOM 1014 C C . GLU A 1 125 ? 16.615 -3.851 -17.637 1.00 93.56 125 GLU A C 1
ATOM 1016 O O . GLU A 1 125 ? 15.930 -4.686 -17.034 1.00 93.56 125 GLU A O 1
ATOM 1021 N N . PHE A 1 126 ? 16.627 -2.566 -17.269 1.00 96.06 126 PHE A N 1
ATOM 1022 C CA . PHE A 1 126 ? 15.785 -2.059 -16.190 1.00 96.06 126 PHE A CA 1
ATOM 1023 C C . PHE A 1 126 ? 14.296 -2.259 -16.503 1.00 96.06 126 PHE A C 1
ATOM 1025 O O . PHE A 1 126 ? 13.561 -2.829 -15.694 1.00 96.06 126 PHE A O 1
ATOM 1032 N N . LEU A 1 127 ? 13.835 -1.853 -17.688 1.00 95.50 127 LEU A N 1
ATOM 1033 C CA . LEU A 1 127 ? 12.426 -1.985 -18.070 1.00 95.50 127 LEU A CA 1
ATOM 1034 C C . LEU A 1 127 ? 11.984 -3.448 -18.200 1.00 95.50 127 LEU A C 1
ATOM 1036 O O . LEU A 1 127 ? 10.854 -3.773 -17.828 1.00 95.50 127 LEU A O 1
ATOM 1040 N N . LYS A 1 128 ? 12.874 -4.347 -18.641 1.00 94.31 128 LYS A N 1
ATOM 1041 C CA . LYS A 1 128 ? 12.641 -5.801 -18.602 1.00 94.31 128 LYS A CA 1
ATOM 1042 C C . LYS A 1 128 ? 12.483 -6.307 -17.169 1.00 94.31 128 LYS A C 1
ATOM 1044 O O . LYS A 1 128 ? 11.508 -6.999 -16.869 1.00 94.31 128 LYS A O 1
ATOM 1049 N N . SER A 1 129 ? 13.389 -5.913 -16.276 1.00 95.69 129 SER A N 1
ATOM 1050 C CA . SER A 1 129 ? 13.368 -6.307 -14.859 1.00 95.69 129 SER A CA 1
ATOM 1051 C C . SER A 1 129 ? 12.103 -5.831 -14.137 1.00 95.69 129 SER A C 1
ATOM 1053 O O . SER A 1 129 ? 11.559 -6.543 -13.296 1.00 95.69 129 SER A O 1
ATOM 1055 N N . TYR A 1 130 ? 11.580 -4.660 -14.512 1.00 95.06 130 TYR A N 1
ATOM 1056 C CA . TYR A 1 130 ? 10.366 -4.066 -13.943 1.00 95.06 130 TYR A CA 1
ATOM 1057 C C . TYR A 1 130 ? 9.151 -4.135 -14.883 1.00 95.06 130 TYR A C 1
ATOM 1059 O O . TYR A 1 130 ? 8.217 -3.332 -14.770 1.00 95.06 130 TYR A O 1
ATOM 1067 N N . ARG A 1 131 ? 9.099 -5.134 -15.778 1.00 93.38 131 ARG A N 1
ATOM 1068 C CA . ARG A 1 131 ? 8.010 -5.297 -16.760 1.00 93.38 131 ARG A CA 1
ATOM 1069 C C . ARG A 1 131 ? 6.629 -5.406 -16.118 1.00 93.38 131 ARG A C 1
ATOM 1071 O O . ARG A 1 131 ? 5.663 -4.914 -16.687 1.00 93.38 131 ARG A O 1
ATOM 1078 N N . HIS A 1 132 ? 6.512 -6.002 -14.930 1.00 91.81 132 HIS A N 1
ATOM 1079 C CA . HIS A 1 132 ? 5.226 -6.076 -14.224 1.00 91.81 132 HIS A CA 1
ATOM 1080 C C . HIS A 1 132 ? 4.657 -4.686 -13.895 1.00 91.81 132 HIS A C 1
ATOM 1082 O O . HIS A 1 132 ? 3.444 -4.493 -13.904 1.00 91.81 132 HIS A O 1
ATOM 1088 N N . ARG A 1 133 ? 5.535 -3.706 -13.655 1.00 91.44 133 ARG A N 1
ATOM 1089 C CA . ARG A 1 133 ? 5.158 -2.341 -13.300 1.00 91.44 133 ARG A CA 1
ATOM 1090 C C . ARG A 1 133 ? 4.931 -1.470 -14.525 1.00 91.44 133 ARG A C 1
ATOM 1092 O O . ARG A 1 133 ? 3.890 -0.839 -14.618 1.00 91.44 133 ARG A O 1
ATOM 1099 N N . TYR A 1 134 ? 5.872 -1.448 -15.466 1.00 93.12 134 TYR A N 1
ATOM 1100 C CA . TYR A 1 134 ? 5.820 -0.530 -16.612 1.00 93.12 134 TYR A CA 1
ATOM 1101 C C . TYR A 1 134 ? 5.273 -1.166 -17.889 1.00 93.12 134 TYR A C 1
ATOM 1103 O O . TYR A 1 134 ? 4.997 -0.465 -18.851 1.00 93.12 134 TYR A O 1
ATOM 1111 N N . GLY A 1 135 ? 5.072 -2.483 -17.922 1.00 90.25 135 GLY A N 1
ATOM 1112 C CA . GLY A 1 135 ? 4.708 -3.208 -19.140 1.00 90.25 135 GLY A CA 1
ATOM 1113 C C 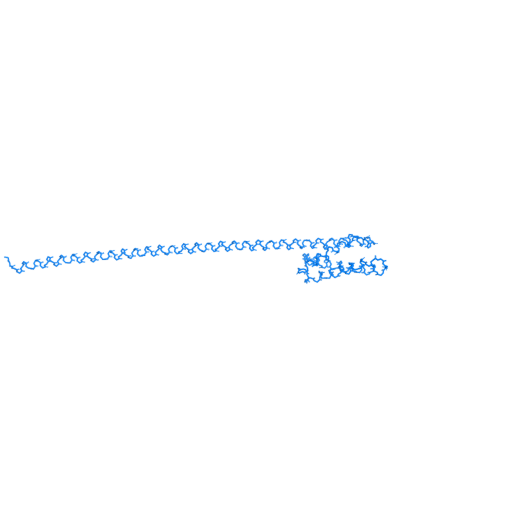. GLY A 1 135 ? 3.323 -2.884 -19.691 1.00 90.25 135 GLY A C 1
ATOM 1114 O O . GLY A 1 135 ? 3.051 -3.237 -20.827 1.00 90.25 135 GLY A O 1
ATOM 1115 N N . HIS A 1 136 ? 2.456 -2.215 -18.932 1.00 91.44 136 HIS A N 1
ATOM 1116 C CA . HIS A 1 136 ? 1.184 -1.696 -19.444 1.00 91.44 136 HIS A CA 1
ATOM 1117 C C . HIS A 1 136 ? 1.346 -0.355 -20.184 1.00 91.44 136 HIS A C 1
ATOM 1119 O O . HIS A 1 136 ? 0.429 0.092 -20.869 1.00 91.44 136 HIS A O 1
ATOM 1125 N N . ILE A 1 137 ? 2.503 0.298 -20.049 1.00 93.62 137 ILE A N 1
ATOM 1126 C CA . ILE A 1 137 ? 2.806 1.574 -20.686 1.00 93.62 137 ILE A CA 1
ATOM 1127 C C . ILE A 1 137 ? 3.347 1.292 -22.085 1.00 93.62 137 ILE A C 1
ATOM 1129 O O . ILE A 1 137 ? 4.404 0.682 -22.244 1.00 93.62 137 ILE A O 1
ATOM 1133 N N . LYS A 1 138 ? 2.637 1.787 -23.105 1.00 93.88 138 LYS A N 1
ATOM 1134 C CA . LYS A 1 138 ? 2.997 1.617 -24.522 1.00 93.88 138 LYS A CA 1
ATOM 1135 C C . LYS A 1 138 ? 4.466 1.964 -24.794 1.00 93.88 138 LYS A C 1
ATOM 1137 O O . LYS A 1 138 ? 5.180 1.174 -25.398 1.00 93.88 138 LYS A O 1
ATOM 1142 N N . TYR A 1 139 ? 4.926 3.124 -24.325 1.00 93.25 139 TYR A N 1
ATOM 1143 C CA . TYR A 1 139 ? 6.288 3.593 -24.594 1.00 93.25 139 TYR A CA 1
ATOM 1144 C C . TYR A 1 139 ? 7.362 2.739 -23.911 1.00 93.25 139 TYR A C 1
ATOM 1146 O O . TYR A 1 139 ? 8.425 2.545 -24.485 1.00 93.25 139 TYR A O 1
ATOM 1154 N N . ALA A 1 140 ? 7.072 2.146 -22.747 1.00 93.44 140 ALA A N 1
ATOM 1155 C CA . ALA A 1 140 ? 7.990 1.212 -22.099 1.00 93.44 140 ALA A CA 1
ATOM 1156 C C . ALA A 1 140 ? 8.194 -0.059 -22.938 1.00 93.44 140 ALA A C 1
ATOM 1158 O O . ALA A 1 140 ? 9.318 -0.539 -23.059 1.00 93.44 140 ALA A O 1
ATOM 1159 N N . GLN A 1 141 ? 7.123 -0.589 -23.540 1.00 94.06 141 GLN A N 1
ATOM 1160 C CA . GLN A 1 141 ? 7.215 -1.742 -24.442 1.00 94.06 141 GLN A CA 1
ATOM 1161 C C . GLN A 1 141 ? 8.027 -1.403 -25.694 1.00 94.06 141 GLN A C 1
ATOM 1163 O O . GLN A 1 141 ? 8.957 -2.130 -26.028 1.00 94.06 141 GLN A O 1
ATOM 1168 N N . LEU A 1 142 ? 7.732 -0.262 -26.324 1.00 93.75 142 LEU A N 1
ATOM 1169 C CA . LEU A 1 142 ? 8.445 0.188 -27.520 1.00 93.75 142 LEU A CA 1
ATOM 1170 C C . LEU A 1 142 ? 9.939 0.410 -27.251 1.00 93.75 142 LEU A C 1
ATOM 1172 O O . LEU A 1 142 ? 10.761 0.033 -28.075 1.00 93.75 142 LEU A O 1
ATOM 1176 N N . ILE A 1 143 ? 10.314 0.952 -26.088 1.00 92.75 143 ILE A N 1
ATOM 1177 C CA . ILE A 1 143 ? 11.728 1.107 -25.703 1.00 92.75 143 ILE A CA 1
ATOM 1178 C C . ILE A 1 143 ? 12.417 -0.253 -25.550 1.00 92.75 143 ILE A C 1
ATOM 1180 O O . ILE A 1 143 ? 13.545 -0.406 -26.008 1.00 92.75 143 ILE A O 1
ATOM 1184 N N . ILE A 1 144 ? 11.754 -1.247 -24.946 1.00 92.38 144 ILE A N 1
ATOM 1185 C CA . ILE A 1 144 ? 12.306 -2.608 -24.837 1.00 92.38 144 ILE A CA 1
ATOM 1186 C C . ILE A 1 144 ? 12.526 -3.212 -26.231 1.00 92.38 144 ILE A C 1
ATOM 1188 O O . ILE A 1 144 ? 13.586 -3.780 -26.482 1.00 92.38 144 ILE A O 1
ATOM 1192 N N . GLU A 1 145 ? 11.557 -3.069 -27.138 1.00 91.81 145 GLU A N 1
ATOM 1193 C CA . GLU A 1 145 ? 11.665 -3.559 -28.519 1.00 91.81 145 GLU A CA 1
ATOM 1194 C C . GLU A 1 145 ? 12.813 -2.872 -29.277 1.00 91.81 145 GLU A C 1
ATOM 1196 O O . GLU A 1 145 ? 13.622 -3.543 -29.918 1.00 91.81 145 GLU A O 1
ATOM 1201 N N . GLN A 1 146 ? 12.936 -1.543 -29.168 1.00 88.19 146 GLN A N 1
ATOM 1202 C CA . GLN A 1 146 ? 14.024 -0.792 -29.809 1.00 88.19 146 GLN A CA 1
ATOM 1203 C C . GLN A 1 146 ? 15.398 -1.139 -29.232 1.00 88.19 146 GLN A C 1
ATOM 1205 O O . GLN A 1 146 ? 16.368 -1.242 -29.981 1.00 88.19 146 GLN A O 1
ATOM 1210 N N . TYR A 1 147 ? 15.488 -1.376 -27.923 1.00 87.81 147 TYR A N 1
ATOM 1211 C CA . TYR A 1 147 ? 16.704 -1.871 -27.283 1.00 87.81 147 TYR A CA 1
ATOM 1212 C C . TYR A 1 147 ? 17.167 -3.204 -27.895 1.00 87.81 147 TYR A C 1
ATOM 1214 O O . TYR A 1 147 ? 18.346 -3.350 -28.214 1.00 87.81 147 TYR A O 1
ATOM 1222 N N . GLU A 1 148 ? 16.259 -4.161 -28.103 1.00 87.12 148 GLU A N 1
ATOM 1223 C CA . GLU A 1 148 ? 16.602 -5.461 -28.696 1.00 87.12 148 GLU A CA 1
ATOM 1224 C C . GLU A 1 148 ? 17.087 -5.328 -30.145 1.00 87.12 148 GLU A C 1
ATOM 1226 O O . GLU A 1 148 ? 18.059 -5.983 -30.531 1.00 87.12 148 GLU A O 1
ATOM 1231 N N . ILE A 1 149 ? 16.465 -4.436 -30.923 1.00 86.12 149 ILE A N 1
ATOM 1232 C CA . ILE A 1 149 ? 16.881 -4.124 -32.298 1.00 86.12 149 ILE A CA 1
ATOM 1233 C C . ILE A 1 149 ? 18.284 -3.507 -32.311 1.00 86.12 149 ILE A C 1
ATOM 1235 O O . ILE A 1 149 ? 19.155 -3.992 -33.032 1.00 86.12 149 ILE A 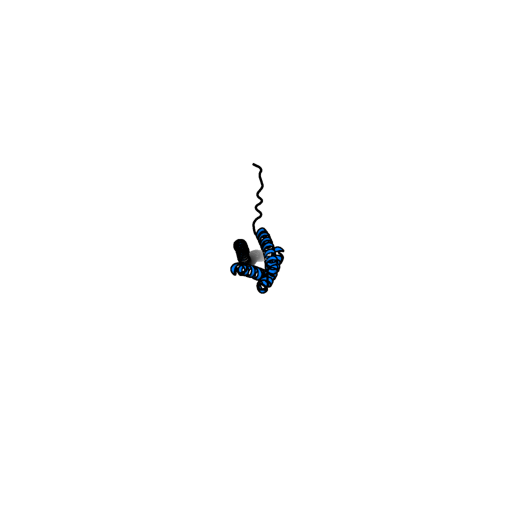O 1
ATOM 1239 N N . LEU A 1 150 ? 18.528 -2.471 -31.501 1.00 82.12 150 LEU A N 1
ATOM 1240 C CA . LEU A 1 150 ? 19.823 -1.785 -31.429 1.00 82.12 150 LEU A CA 1
ATOM 1241 C C . LEU A 1 150 ? 20.939 -2.720 -30.960 1.00 82.12 150 LEU A C 1
ATOM 1243 O O . LEU A 1 150 ? 22.029 -2.712 -31.528 1.00 82.12 150 LEU A O 1
ATOM 1247 N N . PHE A 1 151 ? 20.662 -3.573 -29.972 1.00 79.81 151 PHE A N 1
ATOM 1248 C CA . PHE A 1 151 ? 21.621 -4.567 -29.500 1.00 79.81 151 PHE A CA 1
ATOM 1249 C C . PHE A 1 151 ? 21.964 -5.595 -30.587 1.00 79.81 151 PHE A C 1
ATOM 1251 O O . PHE A 1 151 ? 23.133 -5.943 -30.754 1.00 79.81 151 PHE A O 1
ATOM 1258 N N . GLY A 1 152 ? 20.971 -6.043 -31.363 1.00 79.50 152 GLY A N 1
ATOM 1259 C CA . GLY A 1 152 ? 21.186 -6.926 -32.510 1.00 79.50 152 GLY A CA 1
ATOM 1260 C C . GLY A 1 152 ? 22.004 -6.269 -33.625 1.00 79.50 152 GLY A C 1
ATOM 1261 O O . GLY A 1 152 ? 22.927 -6.887 -34.147 1.00 79.50 152 GLY A O 1
ATOM 1262 N N . LEU A 1 153 ? 21.717 -5.007 -33.960 1.00 75.75 153 LEU A N 1
ATOM 1263 C CA . LEU A 1 153 ? 22.455 -4.249 -34.978 1.00 75.75 153 LEU A CA 1
ATOM 1264 C C . LEU A 1 153 ? 23.909 -3.984 -34.566 1.00 75.75 153 LEU A C 1
ATOM 1266 O O . LEU A 1 153 ? 24.804 -4.155 -35.389 1.00 75.75 153 LEU A O 1
ATOM 1270 N N . TYR A 1 154 ? 24.155 -3.650 -33.295 1.00 70.50 154 TYR A N 1
ATOM 1271 C CA . TYR A 1 154 ? 25.504 -3.437 -32.757 1.00 70.50 154 TYR A CA 1
ATOM 1272 C C . TYR A 1 154 ? 26.385 -4.692 -32.867 1.00 70.50 154 TYR A C 1
ATOM 1274 O O . TYR A 1 154 ? 27.564 -4.612 -33.200 1.00 70.50 154 TYR A O 1
ATOM 1282 N N . GLN A 1 155 ? 25.818 -5.881 -32.641 1.00 69.44 155 GLN A N 1
ATOM 1283 C CA . GLN A 1 155 ? 26.553 -7.143 -32.800 1.00 69.44 155 GLN A CA 1
ATOM 1284 C C . GLN A 1 155 ? 26.927 -7.454 -34.257 1.00 69.44 155 GLN A C 1
ATOM 1286 O O . GLN A 1 155 ? 27.868 -8.212 -34.497 1.00 69.44 155 GLN A O 1
ATOM 1291 N N . LEU A 1 156 ? 26.198 -6.884 -35.218 1.00 67.88 156 LEU A N 1
ATOM 1292 C CA . LEU A 1 156 ? 26.389 -7.082 -36.656 1.00 67.88 156 LEU A CA 1
ATOM 1293 C C . LEU A 1 156 ? 27.273 -5.998 -37.294 1.00 67.88 156 LEU A C 1
ATOM 1295 O O . LEU A 1 156 ? 27.581 -6.083 -38.485 1.00 67.88 156 LEU A O 1
ATOM 1299 N N . GLU A 1 157 ? 27.693 -4.984 -36.531 1.00 58.41 157 GLU A N 1
ATOM 1300 C CA . GLU A 1 157 ? 28.447 -3.831 -37.022 1.00 58.41 157 GLU A CA 1
ATOM 1301 C C . GLU A 1 157 ? 29.917 -4.198 -37.318 1.00 58.41 157 GLU A C 1
ATOM 1303 O O . GLU A 1 157 ? 30.852 -3.884 -36.589 1.00 58.41 157 GLU A O 1
ATOM 1308 N N . ASN A 1 158 ? 30.116 -4.928 -38.417 1.00 54.03 158 ASN A N 1
ATOM 1309 C CA . ASN A 1 158 ? 31.393 -5.112 -39.112 1.00 54.03 158 ASN A CA 1
ATOM 1310 C C . ASN A 1 158 ? 31.234 -5.120 -40.655 1.00 54.03 158 ASN A C 1
ATOM 1312 O O . ASN A 1 158 ? 32.222 -5.323 -41.357 1.00 54.03 158 ASN A O 1
ATOM 1316 N N . GLU A 1 159 ? 30.031 -4.889 -41.218 1.00 48.06 159 GLU A N 1
ATOM 1317 C CA . GLU A 1 159 ? 29.744 -5.202 -42.640 1.00 48.06 159 GLU A CA 1
ATOM 1318 C C . GLU A 1 159 ? 28.966 -4.137 -43.474 1.00 48.06 159 GLU A C 1
ATOM 1320 O O . GLU A 1 159 ? 28.304 -4.478 -44.453 1.00 48.06 159 GLU A O 1
ATOM 1325 N N . GLY A 1 160 ? 29.080 -2.828 -43.193 1.00 56.00 160 GLY A N 1
ATOM 1326 C CA . GLY A 1 160 ? 28.814 -1.776 -44.208 1.00 56.00 160 GLY A CA 1
ATOM 1327 C C . GLY A 1 160 ? 27.685 -0.757 -43.950 1.00 56.00 160 GLY A C 1
ATOM 1328 O O . GLY A 1 160 ? 27.081 -0.704 -42.885 1.00 56.00 160 GLY A O 1
ATOM 1329 N N . SER A 1 161 ? 27.414 0.095 -44.954 1.00 57.03 161 SER A N 1
ATOM 1330 C CA . SER A 1 161 ? 26.647 1.359 -44.836 1.00 57.03 161 SER A CA 1
ATOM 1331 C C . SER A 1 161 ? 25.132 1.229 -44.618 1.00 57.03 161 SER A C 1
ATOM 1333 O O . SER A 1 161 ? 24.501 2.169 -44.133 1.00 57.03 161 SER A O 1
ATOM 1335 N N . ILE A 1 162 ? 24.528 0.089 -44.969 1.00 54.91 162 ILE A N 1
ATOM 1336 C CA . ILE A 1 162 ? 23.082 -0.156 -44.802 1.00 54.91 162 ILE A CA 1
ATOM 1337 C C . ILE A 1 162 ? 22.728 -0.292 -43.313 1.00 54.91 162 ILE A C 1
ATOM 1339 O O . ILE A 1 162 ? 21.712 0.250 -42.871 1.00 54.91 162 ILE A O 1
ATOM 1343 N N . TYR A 1 163 ? 23.597 -0.937 -42.531 1.00 61.84 163 TYR A N 1
ATOM 1344 C CA . TYR A 1 163 ? 23.425 -1.102 -41.086 1.00 61.84 163 TYR A CA 1
ATOM 1345 C C . TYR A 1 163 ? 23.494 0.239 -40.350 1.00 61.84 163 TYR A C 1
ATOM 1347 O O . TYR A 1 163 ? 22.694 0.484 -39.453 1.00 61.84 163 TYR A O 1
ATOM 1355 N N . THR A 1 164 ? 24.327 1.169 -40.824 1.00 66.62 164 THR A N 1
ATOM 1356 C CA . THR A 1 164 ? 24.409 2.535 -40.286 1.00 66.62 164 THR A CA 1
ATOM 1357 C C . THR A 1 164 ? 23.104 3.325 -40.460 1.00 66.62 164 THR A C 1
ATOM 1359 O O . THR A 1 164 ? 22.742 4.116 -39.592 1.00 66.62 164 THR A O 1
ATOM 1362 N N . ILE A 1 165 ? 22.369 3.130 -41.563 1.00 70.62 165 ILE A N 1
ATOM 1363 C CA . ILE A 1 165 ? 21.078 3.811 -41.789 1.00 70.62 165 ILE A CA 1
ATOM 1364 C C . ILE A 1 165 ? 19.993 3.228 -40.876 1.00 70.62 165 ILE A C 1
ATOM 1366 O O . ILE A 1 165 ? 19.232 3.978 -40.266 1.00 70.62 165 ILE A O 1
ATOM 1370 N N . GLN A 1 166 ? 19.922 1.899 -40.768 1.00 75.00 166 GLN A N 1
ATOM 1371 C CA . GLN A 1 166 ? 18.950 1.227 -39.899 1.00 75.00 166 GLN A CA 1
ATOM 1372 C C . GLN A 1 166 ? 19.185 1.555 -38.425 1.00 75.00 166 GLN A C 1
ATOM 1374 O O . GLN A 1 166 ? 18.229 1.852 -37.712 1.00 75.00 166 GLN A O 1
ATOM 1379 N N . TYR A 1 167 ? 20.449 1.581 -38.005 1.00 75.94 167 TYR A N 1
ATOM 1380 C CA . TYR A 1 167 ? 20.851 1.982 -36.664 1.00 75.94 167 TYR A CA 1
ATOM 1381 C C . TYR A 1 167 ? 20.390 3.411 -36.348 1.00 75.94 167 TYR A C 1
ATOM 1383 O O . TYR A 1 167 ? 19.663 3.613 -35.381 1.00 75.94 167 TYR A O 1
ATOM 1391 N N . LYS A 1 168 ? 20.683 4.389 -37.220 1.00 76.38 168 LYS A N 1
ATOM 1392 C CA . LYS A 1 168 ? 20.234 5.785 -37.042 1.00 76.38 168 LYS A CA 1
ATOM 1393 C C . LYS A 1 168 ? 18.717 5.923 -36.923 1.00 76.38 168 LYS A C 1
ATOM 1395 O O . LYS A 1 168 ? 18.235 6.665 -36.075 1.00 76.38 168 LYS A O 1
ATOM 1400 N N . ASN A 1 169 ? 17.959 5.202 -37.748 1.00 81.06 169 ASN A N 1
ATOM 1401 C CA . ASN A 1 169 ? 16.499 5.225 -37.662 1.00 81.06 169 ASN A CA 1
ATOM 1402 C C . ASN A 1 169 ? 16.000 4.638 -36.333 1.00 81.06 169 ASN A C 1
ATOM 1404 O O . ASN A 1 169 ? 15.078 5.188 -35.739 1.00 81.06 169 ASN A O 1
ATOM 1408 N N . ALA A 1 170 ? 16.616 3.555 -35.851 1.00 82.06 170 ALA A N 1
ATOM 1409 C CA . ALA A 1 170 ? 16.281 2.965 -34.556 1.00 82.06 170 ALA A CA 1
ATOM 1410 C C . ALA A 1 170 ? 16.608 3.914 -33.386 1.00 82.06 170 ALA A C 1
ATOM 1412 O O . ALA A 1 170 ? 15.819 4.005 -32.447 1.00 82.06 170 ALA A O 1
ATOM 1413 N N . VAL A 1 171 ? 17.701 4.685 -33.472 1.00 82.06 171 VAL A N 1
ATOM 1414 C CA . VAL A 1 171 ? 18.041 5.727 -32.483 1.00 82.06 171 VAL A CA 1
ATOM 1415 C C . VAL A 1 171 ? 16.967 6.817 -32.419 1.00 82.06 171 VAL A C 1
ATOM 1417 O O . VAL A 1 171 ? 16.508 7.143 -31.328 1.00 82.06 171 VAL A O 1
ATOM 1420 N N . ILE A 1 172 ? 16.515 7.333 -33.567 1.00 83.75 172 ILE A N 1
ATOM 1421 C CA . ILE A 1 172 ? 15.464 8.369 -33.630 1.00 83.75 172 ILE A CA 1
ATOM 1422 C C . ILE A 1 172 ? 14.157 7.854 -33.014 1.00 83.75 172 ILE A C 1
ATOM 1424 O O . ILE A 1 172 ? 13.535 8.519 -32.189 1.00 83.75 172 ILE A O 1
ATOM 1428 N N . VAL A 1 173 ? 13.755 6.630 -33.370 1.00 88.44 173 VAL A N 1
ATOM 1429 C CA . VAL A 1 173 ? 12.540 6.013 -32.818 1.00 88.44 173 VAL A CA 1
ATOM 1430 C C . VAL A 1 173 ? 12.672 5.790 -31.309 1.00 88.44 173 VAL A C 1
ATOM 1432 O O . VAL A 1 173 ? 11.696 5.948 -30.572 1.00 88.44 173 VAL A O 1
ATOM 1435 N N . LEU A 1 174 ? 13.857 5.421 -30.822 1.00 89.31 174 LEU A N 1
ATOM 1436 C CA . LEU A 1 174 ? 14.118 5.293 -29.392 1.00 89.31 174 LEU A CA 1
ATOM 1437 C C . LEU A 1 174 ? 13.983 6.646 -28.676 1.00 89.31 174 LEU A C 1
ATOM 1439 O O . LEU A 1 174 ? 13.299 6.714 -27.655 1.00 89.31 174 LEU A O 1
ATOM 1443 N N . GLU A 1 175 ? 14.578 7.707 -29.219 1.00 88.62 175 GLU A N 1
ATOM 1444 C CA . GLU A 1 175 ? 14.502 9.071 -28.680 1.00 88.62 175 GLU A CA 1
ATOM 1445 C C . GLU A 1 175 ? 13.049 9.549 -28.546 1.00 88.62 175 GLU A C 1
ATOM 1447 O O . GLU A 1 175 ? 12.625 9.970 -27.465 1.00 88.62 175 GLU A O 1
ATOM 1452 N N . ASP A 1 176 ? 12.249 9.389 -29.603 1.00 90.00 176 ASP A N 1
ATOM 1453 C CA . ASP A 1 176 ? 10.826 9.740 -29.601 1.00 90.00 176 ASP A CA 1
ATOM 1454 C C . ASP A 1 176 ? 10.057 8.984 -28.513 1.00 90.00 176 ASP A C 1
ATOM 1456 O O . ASP A 1 176 ? 9.232 9.555 -27.792 1.00 90.00 176 ASP A O 1
ATOM 1460 N N . ASN A 1 177 ? 10.317 7.685 -28.359 1.00 92.12 177 ASN A N 1
ATOM 1461 C CA . ASN A 1 177 ? 9.648 6.879 -27.342 1.00 92.12 177 ASN A CA 1
ATOM 1462 C C . ASN A 1 177 ? 10.069 7.272 -25.922 1.00 92.12 177 ASN A C 1
ATOM 1464 O O . ASN A 1 177 ? 9.218 7.290 -25.033 1.00 92.12 177 ASN A O 1
ATOM 1468 N N . ILE A 1 178 ? 11.338 7.623 -25.702 1.00 91.00 178 ILE A N 1
ATOM 1469 C CA . ILE A 1 178 ? 11.823 8.103 -24.402 1.00 91.00 178 ILE A CA 1
ATOM 1470 C C . ILE A 1 178 ? 11.168 9.438 -24.042 1.00 91.00 178 ILE A C 1
ATOM 1472 O O . ILE A 1 178 ? 10.654 9.578 -22.931 1.00 91.00 178 ILE A O 1
ATOM 1476 N N . ASN A 1 179 ? 11.114 10.391 -24.974 1.00 89.25 179 ASN A N 1
ATOM 1477 C CA . ASN A 1 179 ? 10.468 11.688 -24.756 1.00 89.25 179 ASN A CA 1
ATOM 1478 C C . ASN A 1 179 ? 8.975 11.533 -24.444 1.00 89.25 179 ASN A C 1
ATOM 1480 O O . ASN A 1 179 ? 8.459 12.112 -23.483 1.00 89.25 179 ASN A O 1
ATOM 1484 N N . ASN A 1 180 ? 8.286 10.677 -25.199 1.00 90.56 180 ASN A N 1
ATOM 1485 C CA . ASN A 1 180 ? 6.892 10.349 -24.929 1.00 90.56 180 ASN A CA 1
ATOM 1486 C C . ASN A 1 180 ? 6.709 9.665 -23.567 1.00 90.56 180 ASN A C 1
ATOM 1488 O O . ASN A 1 180 ? 5.738 9.954 -22.867 1.00 90.56 180 ASN A O 1
ATOM 1492 N N . PHE A 1 181 ? 7.634 8.798 -23.152 1.00 91.44 181 PHE A N 1
ATOM 1493 C CA . PHE A 1 181 ? 7.568 8.169 -21.836 1.00 91.44 181 PHE A CA 1
ATOM 1494 C C . PHE A 1 181 ? 7.787 9.188 -20.710 1.00 91.44 181 PHE A C 1
ATOM 1496 O O . PHE A 1 181 ? 7.004 9.227 -19.763 1.00 91.44 181 PHE A O 1
ATOM 1503 N N . LEU A 1 182 ? 8.781 10.072 -20.832 1.00 88.44 182 LEU A N 1
ATOM 1504 C CA . LEU A 1 182 ? 9.022 11.151 -19.868 1.00 88.44 182 LEU A CA 1
ATOM 1505 C C . LEU A 1 182 ? 7.817 12.081 -19.725 1.00 88.44 182 LEU A C 1
ATOM 1507 O O . LEU A 1 182 ? 7.480 12.467 -18.607 1.00 88.44 182 LEU A O 1
ATOM 1511 N N . SER A 1 183 ? 7.116 12.379 -20.822 1.00 86.12 183 SER A N 1
ATOM 1512 C CA . SER A 1 183 ? 5.905 13.211 -20.792 1.00 86.12 183 SER A CA 1
ATOM 1513 C C . SER A 1 183 ? 4.779 12.646 -19.912 1.00 86.12 183 SER A C 1
ATOM 1515 O O . SER A 1 183 ? 3.911 13.398 -19.479 1.00 86.12 183 SER A O 1
ATOM 1517 N N . LEU A 1 184 ? 4.792 11.339 -19.615 1.00 85.44 184 LEU A N 1
ATOM 1518 C CA . LEU A 1 184 ? 3.831 10.715 -18.700 1.00 85.44 184 LEU A CA 1
ATOM 1519 C C . LEU A 1 184 ? 4.156 10.977 -17.224 1.00 85.44 184 LEU A C 1
ATOM 1521 O O . LEU A 1 184 ? 3.254 10.924 -16.391 1.00 85.44 184 LEU A O 1
ATOM 1525 N N . PHE A 1 185 ? 5.425 11.233 -16.901 1.00 77.94 185 PHE A N 1
ATOM 1526 C CA . PHE A 1 185 ? 5.892 11.493 -15.537 1.00 77.94 185 PHE A CA 1
ATOM 1527 C C . PHE A 1 185 ? 6.013 12.983 -15.226 1.00 77.94 185 PHE A C 1
ATOM 1529 O O . PHE A 1 185 ? 5.959 13.376 -14.060 1.00 77.94 185 PHE A O 1
ATOM 1536 N N . LEU A 1 186 ? 6.182 13.818 -16.251 1.00 67.75 186 LEU A N 1
ATOM 1537 C CA . LEU A 1 186 ? 6.208 15.263 -16.088 1.00 67.75 186 LEU A CA 1
ATOM 1538 C C . LEU A 1 186 ? 4.782 15.796 -15.868 1.00 67.75 186 LEU A C 1
ATOM 1540 O O . LEU A 1 186 ? 3.853 15.386 -16.569 1.00 67.75 186 LEU A O 1
ATOM 1544 N N . PRO A 1 187 ? 4.576 16.721 -14.915 1.00 59.84 187 PRO A N 1
ATOM 1545 C CA . PRO A 1 187 ? 3.288 17.379 -14.764 1.00 59.84 187 PRO A CA 1
ATOM 1546 C C . PRO A 1 187 ? 2.933 18.116 -16.060 1.00 59.84 187 PRO A C 1
ATOM 1548 O O . PRO A 1 187 ? 3.773 18.808 -16.638 1.00 59.84 187 PRO A O 1
ATOM 1551 N N . ARG A 1 188 ? 1.678 17.991 -16.510 1.00 52.53 188 ARG A N 1
ATOM 1552 C CA . ARG A 1 188 ? 1.156 18.833 -17.590 1.00 52.53 188 ARG A CA 1
ATOM 1553 C C . ARG A 1 188 ? 1.141 20.267 -17.079 1.00 52.53 188 ARG A C 1
ATOM 1555 O O . ARG A 1 188 ? 0.348 20.608 -16.206 1.00 52.53 188 ARG A O 1
ATOM 1562 N N . LEU A 1 189 ? 2.065 21.082 -17.572 1.00 49.03 189 LEU A N 1
ATOM 1563 C CA . LEU A 1 189 ? 2.004 22.519 -17.371 1.00 49.03 189 LEU A CA 1
ATOM 1564 C C . LEU A 1 189 ? 0.908 23.030 -18.306 1.00 49.03 189 LEU A C 1
ATOM 1566 O O . LEU A 1 189 ? 1.165 23.275 -19.482 1.00 49.03 189 LEU A O 1
ATOM 1570 N N . ASP A 1 190 ? -0.318 23.136 -17.796 1.00 51.56 190 ASP A N 1
ATOM 1571 C CA . ASP A 1 190 ? -1.379 23.888 -18.462 1.00 51.56 190 ASP A CA 1
ATOM 1572 C C . ASP A 1 190 ? -0.983 25.369 -18.413 1.00 51.56 190 ASP A C 1
ATOM 1574 O O . ASP A 1 190 ? -1.339 26.115 -17.500 1.00 51.56 190 ASP A O 1
ATOM 1578 N N . ILE A 1 191 ? -0.150 25.789 -19.363 1.00 50.59 191 ILE A N 1
ATOM 1579 C CA . ILE A 1 191 ? 0.137 27.200 -19.583 1.00 50.59 191 ILE A CA 1
ATOM 1580 C C . ILE A 1 191 ? -1.085 27.740 -20.323 1.00 50.59 191 ILE A C 1
ATOM 1582 O O . ILE A 1 191 ? -1.204 27.586 -21.536 1.00 50.59 191 ILE A O 1
ATOM 1586 N N . GLU A 1 192 ? -2.034 28.315 -19.582 1.00 47.03 192 GLU A N 1
ATOM 1587 C CA . GLU A 1 192 ? -3.053 29.171 -20.186 1.00 47.03 192 GLU A CA 1
ATOM 1588 C C . GLU A 1 192 ? -2.332 30.310 -20.914 1.00 47.03 192 GLU A C 1
ATOM 1590 O O . GLU A 1 192 ? -1.794 31.226 -20.288 1.00 47.03 192 GLU A O 1
ATOM 1595 N N . ASP A 1 193 ? -2.322 30.243 -22.245 1.00 53.28 193 ASP A N 1
ATOM 1596 C CA . ASP A 1 193 ? -1.957 31.356 -23.114 1.00 53.28 193 ASP A CA 1
ATOM 1597 C C . ASP A 1 193 ? -3.004 32.459 -22.907 1.00 53.28 193 ASP A C 1
ATOM 1599 O O . ASP A 1 193 ? -4.038 32.520 -23.578 1.00 53.28 193 ASP A O 1
ATOM 1603 N N . LYS A 1 194 ? -2.784 33.323 -21.914 1.00 40.41 194 LYS A N 1
ATOM 1604 C CA . LYS A 1 194 ? -3.493 34.599 -21.859 1.00 40.41 194 LYS A CA 1
ATOM 1605 C C . LYS A 1 194 ? -2.887 35.495 -22.936 1.00 40.41 194 LYS A C 1
ATOM 1607 O O . LYS A 1 194 ? -1.713 35.845 -22.808 1.00 40.41 194 LYS A O 1
ATOM 1612 N N . PRO A 1 195 ? -3.650 35.887 -23.972 1.00 56.66 195 PRO A N 1
ATOM 1613 C CA . PRO A 1 195 ? -3.162 36.864 -24.929 1.00 56.66 195 PRO A CA 1
ATOM 1614 C C . PRO A 1 195 ? -2.882 38.183 -24.198 1.00 56.66 195 PRO A C 1
ATOM 1616 O O . PRO A 1 195 ? -3.707 38.641 -23.400 1.00 56.66 195 PRO A O 1
ATOM 1619 N N . ALA A 1 196 ? -1.686 38.723 -24.444 1.00 57.34 196 ALA A N 1
ATOM 1620 C CA . ALA A 1 196 ? -1.239 40.033 -23.977 1.00 57.34 196 ALA A CA 1
ATOM 1621 C C . ALA A 1 196 ? -2.051 41.177 -24.600 1.00 57.34 196 ALA A C 1
ATOM 1623 O O . ALA A 1 196 ? -2.494 41.027 -25.764 1.00 57.34 196 ALA A O 1
#

Sequence (196 aa):
MDTTLFLSIITIAVSLTNFFFLFYIAKKKSYVEEKGKNLATKEDIEDITQKIESVKESYNKSLEIHKIGLQIEFEQARYMISLCNKIDERLIELLLICIKSIEHENLKIDPSDKFYIKGVAELGEFLKSYRHRYGHIKYAQLIIEQYEILFGLYQLENEGSIYTIQYKNAVIVLEDNINNFLSLFLPRLDIEDKPA